Protein AF-A0A2R4XMC4-F1 (afdb_monomer)

pLDDT: mean 78.51, std 16.92, range [32.28, 98.31]

Secondary structure (DSSP, 8-state):
-EEE-----HHHHHHHHHHHHHHHSSS---HHHHHHHHHHHSSSPHHHHHHHHHHHHHHHS-TT--EEEEEE-SSS-PEEEEEE-GGGHHHHHHHHHT----S---HHHHHHHHHHH---SSS-EEEEEEESS---SS--HHHHHHHHHHH-TTEEEEEEESS-S-TTHHHHHHHT--EEEGGGHHHHHHHHHHHHHT----TT--

InterPro domains:
  IPR002035 von Willebrand factor, type A [PF13519] (42-133)
  IPR002035 von Willebrand factor, type A [SM00327] (31-196)
  IPR036465 von Willebrand factor A-like domain superfamily [G3DSA:3.40.50.410] (25-200)
  IPR036465 von Willebrand factor A-like domain superfamily [SSF53300] (45-189)

Organism: NCBI:txid2163011

Mean predicted aligned error: 10.27 Å

Nearest PDB structures (foldseek):
  4cnb-assembly1_A  TM=7.093E-01  e=1.181E-05  Mytilus galloprovincialis
  4cnb-assembly2_B  TM=7.087E-01  e=3.130E-05  Mytilus galloprovincialis
  4cn9-assembly2_B  TM=7.465E-01  e=8.822E-05  Mytilus galloprovincialis
  8ft6-assembly1_A  TM=7.242E-01  e=3.583E-04  Homo sapiens
  8tef-assembly1_B  TM=4.777E-01  e=8.342E+00  Flavobacterium johnsoniae UW101

Radius of gyration: 18.57 Å; Cα contacts (8 Å, |Δi|>4): 385; chains: 1; bounding box: 62×26×45 Å

Structure (mmCIF, N/CA/C/O backbone):
data_AF-A0A2R4XMC4-F1
#
_entry.id   AF-A0A2R4XMC4-F1
#
loop_
_atom_site.group_PDB
_atom_site.id
_atom_site.type_symbol
_atom_site.label_atom_id
_atom_site.label_alt_id
_atom_site.label_comp_id
_atom_site.label_asym_id
_atom_site.label_entity_id
_atom_site.label_seq_id
_atom_site.pdbx_PDB_ins_code
_atom_site.Cartn_x
_atom_site.Cartn_y
_atom_site.Cartn_z
_atom_site.occupancy
_atom_site.B_iso_or_equiv
_atom_site.auth_seq_id
_atom_site.auth_comp_id
_atom_site.auth_asym_id
_atom_site.auth_atom_id
_atom_site.pdbx_PDB_model_num
ATOM 1 N N . MET A 1 1 ? -1.057 -2.607 4.249 1.00 33.00 1 MET A N 1
ATOM 2 C CA . MET A 1 1 ? 0.100 -1.740 3.960 1.00 33.00 1 MET A CA 1
ATOM 3 C C . MET A 1 1 ? 0.936 -2.407 2.887 1.00 33.00 1 MET A C 1
ATOM 5 O O . MET A 1 1 ? 1.221 -3.593 3.014 1.00 33.00 1 MET A O 1
ATOM 9 N N . LYS A 1 2 ? 1.245 -1.692 1.810 1.00 32.28 2 LYS A N 1
ATOM 10 C CA . LYS A 1 2 ? 2.026 -2.188 0.681 1.00 32.28 2 LYS A CA 1
ATOM 11 C C . LYS A 1 2 ? 3.303 -1.377 0.566 1.00 32.28 2 LYS A C 1
ATOM 13 O O . LYS A 1 2 ? 3.207 -0.161 0.507 1.00 32.28 2 LYS A O 1
ATOM 18 N N . LEU A 1 3 ? 4.449 -2.048 0.509 1.00 36.00 3 LEU A N 1
ATOM 19 C CA . LEU A 1 3 ? 5.730 -1.456 0.128 1.00 36.00 3 LEU A CA 1
ATOM 20 C C . LEU A 1 3 ? 6.094 -2.009 -1.252 1.00 36.00 3 LEU A C 1
ATOM 22 O O . LEU A 1 3 ? 6.063 -3.227 -1.451 1.00 36.00 3 LEU A O 1
ATOM 26 N N . ASN A 1 4 ? 6.378 -1.125 -2.197 1.00 40.84 4 ASN A N 1
ATOM 27 C CA . ASN A 1 4 ? 6.770 -1.472 -3.548 1.00 40.84 4 ASN A CA 1
ATOM 28 C C . ASN A 1 4 ? 7.965 -0.625 -3.976 1.00 40.84 4 ASN A C 1
ATOM 30 O O . ASN A 1 4 ? 7.896 0.603 -3.912 1.00 40.84 4 ASN A O 1
ATOM 34 N N . ILE A 1 5 ? 9.016 -1.312 -4.416 1.00 43.06 5 ILE A N 1
ATOM 35 C CA . ILE A 1 5 ? 10.135 -0.731 -5.148 1.00 43.06 5 ILE A CA 1
ATOM 36 C C . ILE A 1 5 ? 10.312 -1.554 -6.387 1.00 43.06 5 ILE A C 1
ATOM 38 O O . ILE A 1 5 ? 10.751 -2.698 -6.287 1.00 43.06 5 ILE A O 1
ATOM 42 N N . GLY A 1 6 ? 9.911 -1.020 -7.525 1.00 38.84 6 GLY A N 1
ATOM 43 C CA . GLY A 1 6 ? 9.889 -1.853 -8.716 1.00 38.84 6 GLY A CA 1
ATOM 44 C C . GLY A 1 6 ? 9.654 -1.093 -10.001 1.00 38.84 6 GLY A C 1
ATOM 45 O O . GLY A 1 6 ? 8.901 -1.539 -10.868 1.00 38.84 6 GLY A O 1
ATOM 46 N N . THR A 1 7 ? 10.301 0.042 -10.161 1.00 39.78 7 THR A N 1
ATOM 47 C CA . THR A 1 7 ? 10.863 0.344 -11.470 1.00 39.78 7 THR A CA 1
ATOM 48 C C . THR A 1 7 ? 12.297 0.707 -11.202 1.00 39.78 7 THR A C 1
ATOM 50 O O . THR A 1 7 ? 12.511 1.754 -10.602 1.00 39.78 7 THR A O 1
ATOM 53 N N . LEU A 1 8 ? 13.239 -0.140 -11.638 1.00 48.56 8 LEU A N 1
ATOM 54 C CA . LEU A 1 8 ? 14.626 0.287 -11.762 1.00 48.56 8 LEU A CA 1
ATOM 55 C C . LEU A 1 8 ? 14.595 1.578 -12.575 1.00 48.56 8 LEU A C 1
ATOM 57 O O . LEU A 1 8 ? 14.271 1.552 -13.767 1.00 48.56 8 LEU A O 1
ATOM 61 N N . SER A 1 9 ? 14.853 2.710 -11.929 1.00 56.56 9 SER A N 1
ATOM 62 C CA . SER A 1 9 ? 15.061 3.956 -12.655 1.00 56.56 9 SER 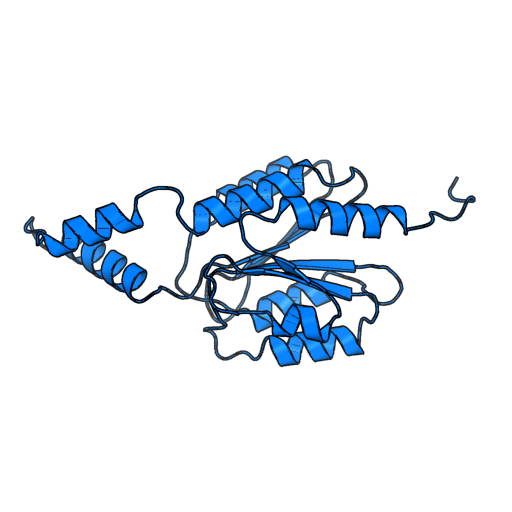A CA 1
ATOM 63 C C . SER A 1 9 ? 16.212 3.751 -13.654 1.00 56.56 9 SER A C 1
ATOM 65 O O . SER A 1 9 ? 16.986 2.793 -13.554 1.00 56.56 9 SER A O 1
ATOM 67 N N . HIS A 1 10 ? 16.359 4.638 -14.642 1.00 56.31 10 HIS A N 1
ATOM 68 C CA . HIS A 1 10 ? 17.527 4.575 -15.532 1.00 56.31 10 HIS A CA 1
ATOM 69 C C . HIS A 1 10 ? 18.844 4.530 -14.728 1.00 56.31 10 HIS A C 1
ATOM 71 O O . HIS A 1 10 ? 19.763 3.797 -15.084 1.00 56.31 10 HIS A O 1
ATOM 77 N N . GLU A 1 11 ? 18.876 5.236 -13.597 1.00 55.78 11 GLU A N 1
ATOM 78 C CA . GLU A 1 11 ? 19.998 5.285 -12.659 1.00 55.78 11 GLU A CA 1
ATOM 79 C C . GLU A 1 11 ? 20.173 3.959 -11.899 1.00 55.78 11 GLU A C 1
ATOM 81 O O . GLU A 1 11 ? 21.297 3.482 -11.751 1.00 55.78 11 GLU A O 1
ATOM 86 N N . GLU A 1 12 ? 19.085 3.297 -11.484 1.00 57.41 12 GLU A N 1
ATOM 87 C CA . GLU A 1 12 ? 19.181 1.992 -10.820 1.00 57.41 12 GLU A CA 1
ATOM 88 C C . GLU A 1 12 ? 19.615 0.883 -11.782 1.00 57.41 12 GLU A C 1
ATOM 90 O O . GLU A 1 12 ? 20.370 -0.010 -11.400 1.00 57.41 12 GLU A O 1
ATOM 95 N N . LYS A 1 13 ? 19.222 0.954 -13.058 1.00 63.91 13 LYS A N 1
ATOM 96 C CA . LYS A 1 13 ? 19.733 0.038 -14.085 1.00 63.91 13 LYS A CA 1
ATOM 97 C C . LYS A 1 13 ? 21.238 0.227 -14.301 1.00 63.91 13 LYS A C 1
ATOM 99 O O . LYS A 1 13 ? 21.977 -0.753 -14.310 1.00 63.91 13 LYS A O 1
ATOM 104 N N . GLN A 1 14 ? 21.696 1.478 -14.395 1.00 63.72 14 GLN A N 1
ATOM 105 C CA . GLN A 1 14 ? 23.123 1.806 -14.492 1.00 63.72 14 GLN A CA 1
ATOM 106 C C . GLN A 1 14 ? 23.916 1.314 -13.273 1.00 63.72 14 GLN A C 1
ATOM 108 O O . GLN A 1 14 ? 25.040 0.842 -13.433 1.00 63.72 14 GLN A O 1
ATOM 113 N N . TYR A 1 15 ? 23.324 1.362 -12.076 1.00 66.94 15 TYR A N 1
ATOM 114 C CA . TYR A 1 15 ? 23.909 0.786 -10.867 1.00 66.94 15 TYR A CA 1
ATOM 115 C C . TYR A 1 15 ? 24.092 -0.728 -10.966 1.00 66.94 15 TYR A C 1
ATOM 117 O O . TYR A 1 15 ? 25.202 -1.213 -10.763 1.00 66.94 15 TYR A O 1
ATOM 125 N N . TYR A 1 16 ? 23.043 -1.482 -11.310 1.00 65.06 16 TYR A N 1
ATOM 126 C CA . TYR A 1 16 ? 23.159 -2.939 -11.429 1.00 65.06 16 TYR A CA 1
ATOM 127 C C . TYR A 1 16 ? 24.117 -3.346 -12.554 1.00 65.06 16 TYR A C 1
ATOM 129 O O . TYR A 1 16 ? 24.908 -4.265 -12.358 1.00 65.06 16 TYR A O 1
ATOM 137 N N . ASP A 1 17 ? 24.133 -2.626 -13.678 1.00 68.81 17 ASP A N 1
ATOM 138 C CA . ASP A 1 17 ? 25.097 -2.846 -14.762 1.00 68.81 17 ASP A CA 1
ATOM 139 C C . ASP A 1 17 ? 26.542 -2.523 -14.322 1.00 68.81 17 ASP A C 1
ATOM 141 O O . ASP A 1 17 ? 27.491 -3.183 -14.752 1.00 68.81 17 ASP A O 1
ATOM 145 N N . ALA A 1 18 ? 26.742 -1.515 -13.464 1.00 67.12 18 ALA A N 1
ATOM 146 C CA . ALA A 1 18 ? 28.042 -1.185 -12.871 1.00 67.12 18 ALA A CA 1
ATOM 147 C C . ALA A 1 18 ? 28.506 -2.252 -11.862 1.00 67.12 18 ALA A C 1
ATOM 149 O O . ALA A 1 18 ? 29.630 -2.743 -11.965 1.00 67.12 18 ALA A O 1
ATOM 150 N N . VAL A 1 19 ? 27.632 -2.682 -10.945 1.00 68.38 19 VAL A N 1
ATOM 151 C CA . VAL A 1 19 ? 27.910 -3.751 -9.968 1.00 68.38 19 VAL A CA 1
ATOM 152 C C . VAL A 1 19 ? 28.163 -5.093 -10.664 1.00 68.38 19 VAL A C 1
ATOM 154 O O . VAL A 1 19 ? 29.060 -5.843 -10.281 1.00 68.38 19 VAL A O 1
ATOM 157 N N . TRP A 1 20 ? 27.418 -5.411 -11.722 1.00 64.56 20 TRP A N 1
ATOM 158 C CA . TRP A 1 20 ? 27.622 -6.646 -12.479 1.00 64.56 20 TRP A CA 1
ATOM 159 C C . TRP A 1 20 ? 28.973 -6.651 -13.205 1.00 64.56 20 TRP A C 1
ATOM 161 O O . TRP A 1 20 ? 29.676 -7.666 -13.194 1.00 64.56 20 TRP A O 1
ATOM 171 N N . ARG A 1 21 ? 29.389 -5.505 -13.767 1.00 68.12 21 ARG A N 1
ATOM 172 C CA . ARG A 1 21 ? 30.730 -5.327 -14.350 1.00 68.12 21 ARG A CA 1
ATOM 173 C C . ARG A 1 21 ? 31.846 -5.477 -13.314 1.00 68.12 21 ARG A C 1
ATOM 175 O O . ARG A 1 21 ? 32.852 -6.101 -13.640 1.00 68.12 21 ARG A O 1
ATOM 182 N N . MET A 1 22 ? 31.653 -5.004 -12.077 1.00 65.00 22 MET A N 1
ATOM 183 C CA . MET A 1 22 ? 32.609 -5.236 -10.978 1.00 65.00 22 MET A CA 1
ATOM 184 C C . MET A 1 22 ? 32.846 -6.717 -10.693 1.00 65.00 22 MET A C 1
ATOM 186 O O . MET A 1 22 ? 33.981 -7.115 -10.453 1.00 65.00 22 MET A O 1
ATOM 190 N N . ASN A 1 23 ? 31.780 -7.521 -10.691 1.00 64.12 23 ASN A N 1
ATOM 191 C CA . ASN A 1 23 ? 31.844 -8.924 -10.277 1.00 64.12 23 ASN A CA 1
ATOM 192 C C . ASN A 1 23 ? 32.238 -9.887 -11.410 1.00 64.12 23 ASN A C 1
ATOM 194 O O . ASN A 1 23 ? 32.633 -11.016 -11.129 1.00 64.12 23 ASN A O 1
ATOM 198 N N . SER A 1 24 ? 32.127 -9.463 -12.674 1.00 62.88 24 SER A N 1
ATOM 199 C CA . SER A 1 24 ? 32.289 -10.342 -13.847 1.00 62.88 24 SER A CA 1
ATOM 200 C C . SER A 1 24 ? 33.591 -10.125 -14.627 1.00 62.88 24 SER A C 1
ATOM 202 O O . SER A 1 24 ? 33.973 -10.987 -15.414 1.00 62.88 24 SER A O 1
ATOM 204 N N . PHE A 1 25 ? 34.284 -8.998 -14.426 1.00 52.41 25 PHE A N 1
ATOM 205 C CA . PHE A 1 25 ? 35.551 -8.678 -15.088 1.00 52.41 25 PHE A CA 1
ATOM 206 C C . PHE A 1 25 ? 36.583 -8.192 -14.072 1.00 52.41 25 PHE A C 1
ATOM 208 O O . PHE A 1 25 ? 36.298 -7.345 -13.231 1.00 52.41 25 PHE A O 1
ATOM 215 N N . SER A 1 26 ? 37.804 -8.710 -14.177 1.00 55.97 26 SER A N 1
ATOM 216 C CA . SER A 1 26 ? 38.953 -8.365 -13.343 1.00 55.97 26 SER A CA 1
ATOM 217 C C . SER A 1 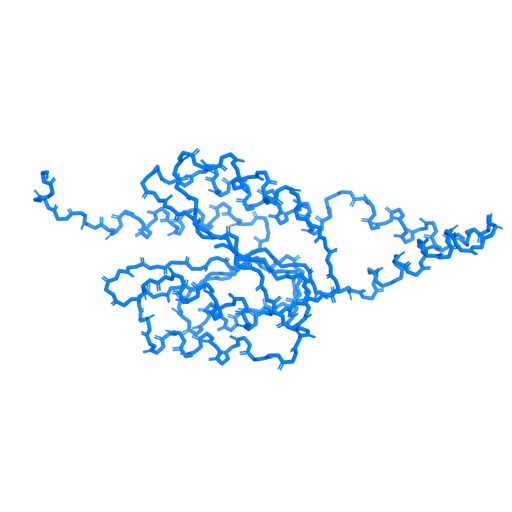26 ? 39.252 -6.853 -13.340 1.00 55.97 26 SER A C 1
ATOM 219 O O . SER A 1 26 ? 40.035 -6.360 -14.145 1.00 55.97 26 SER A O 1
ATOM 221 N N . GLY A 1 27 ? 38.651 -6.114 -12.406 1.00 53.06 27 GLY A N 1
ATOM 222 C CA . GLY A 1 27 ? 39.295 -5.004 -11.697 1.00 53.06 27 GLY A CA 1
ATOM 223 C C . GLY A 1 27 ? 39.444 -3.633 -12.370 1.00 53.06 27 GLY A C 1
ATOM 224 O O . GLY A 1 27 ? 40.211 -2.832 -11.843 1.00 53.06 27 GLY A O 1
ATOM 225 N N . LEU A 1 28 ? 38.741 -3.294 -13.455 1.00 52.91 28 LEU A N 1
ATOM 226 C CA . LEU A 1 28 ? 38.738 -1.910 -13.966 1.00 52.91 28 LEU A CA 1
ATOM 227 C C . LEU A 1 28 ? 37.331 -1.318 -13.978 1.00 52.91 28 LEU A C 1
ATOM 229 O O . LEU A 1 28 ? 36.614 -1.358 -14.974 1.00 52.91 28 LEU A O 1
ATOM 233 N N . LEU A 1 29 ? 36.960 -0.739 -12.837 1.00 58.62 29 LEU A N 1
ATOM 234 C CA . LEU A 1 29 ? 35.831 0.175 -12.748 1.00 58.62 29 LEU A CA 1
ATOM 235 C C . LEU A 1 29 ? 36.160 1.477 -13.481 1.00 58.62 29 LEU A C 1
ATOM 237 O O . LEU A 1 29 ? 37.151 2.138 -13.165 1.00 58.62 29 LEU A O 1
ATOM 241 N N . GLY A 1 30 ? 35.309 1.884 -14.423 1.00 66.19 30 GLY A N 1
ATOM 242 C CA . GLY A 1 30 ? 35.375 3.238 -14.962 1.00 66.19 30 GLY A CA 1
ATOM 243 C C . GLY A 1 30 ? 35.025 4.263 -13.875 1.00 66.19 30 GLY A C 1
ATOM 244 O O . GLY A 1 30 ? 34.194 3.998 -13.008 1.00 66.19 30 GLY A O 1
ATOM 245 N N . GLN A 1 31 ? 35.603 5.468 -13.930 1.00 68.81 31 GLN A N 1
ATOM 246 C CA . GLN A 1 31 ? 35.258 6.572 -13.010 1.00 68.81 31 GLN A CA 1
ATOM 247 C C . GLN A 1 31 ? 33.750 6.872 -12.972 1.00 68.81 31 GLN A C 1
ATOM 249 O O . GLN A 1 31 ? 33.221 7.265 -11.933 1.00 68.81 31 GLN A O 1
ATOM 254 N N . GLN A 1 32 ? 33.055 6.644 -14.089 1.00 65.00 32 GLN A N 1
ATOM 255 C CA . GLN A 1 32 ? 31.603 6.770 -14.179 1.00 65.00 32 GLN A CA 1
ATOM 256 C C . GLN A 1 32 ? 30.885 5.705 -13.335 1.00 65.00 32 GLN A C 1
ATOM 258 O O . GLN A 1 32 ? 29.992 6.050 -12.569 1.00 65.00 32 GLN A O 1
ATOM 263 N N . ASP A 1 33 ? 31.318 4.445 -13.375 1.00 62.12 33 ASP A N 1
ATOM 264 C CA . ASP A 1 33 ? 30.705 3.343 -12.618 1.00 62.12 33 ASP A CA 1
ATOM 265 C C . ASP A 1 33 ? 30.821 3.555 -11.103 1.00 62.12 33 ASP A C 1
ATOM 267 O O . ASP A 1 33 ? 29.847 3.389 -10.371 1.00 62.12 33 ASP A O 1
ATOM 271 N N . ILE A 1 34 ? 31.988 4.020 -10.640 1.00 66.81 34 ILE A N 1
ATOM 272 C CA . ILE A 1 34 ? 32.230 4.386 -9.234 1.00 66.81 34 ILE A CA 1
ATOM 273 C C . ILE A 1 34 ? 31.313 5.535 -8.805 1.00 66.81 34 ILE A C 1
ATOM 275 O O . ILE A 1 34 ? 30.794 5.533 -7.688 1.00 66.81 34 ILE A O 1
ATOM 279 N N . HIS A 1 35 ? 31.105 6.527 -9.674 1.00 68.25 35 HIS A N 1
ATOM 280 C CA . HIS A 1 35 ? 30.206 7.639 -9.387 1.00 68.25 35 HIS A CA 1
ATOM 281 C C . HIS A 1 35 ? 28.753 7.163 -9.223 1.00 68.25 35 HIS A C 1
ATOM 283 O O . HIS A 1 35 ? 28.111 7.541 -8.246 1.00 68.25 35 HIS A O 1
ATOM 289 N N . TYR A 1 36 ? 28.250 6.300 -10.114 1.00 65.00 36 TYR A N 1
ATOM 290 C CA . TYR A 1 36 ? 26.882 5.769 -10.029 1.00 65.00 36 TYR A CA 1
ATOM 291 C C . TYR A 1 36 ? 26.667 4.881 -8.800 1.00 65.00 36 TYR A C 1
ATOM 293 O O . TYR A 1 36 ? 25.666 5.043 -8.101 1.00 65.00 36 TYR A O 1
ATOM 301 N N . ILE A 1 37 ? 27.627 4.006 -8.485 1.00 65.25 37 ILE A N 1
ATOM 302 C CA . ILE A 1 37 ? 27.587 3.162 -7.282 1.00 65.25 37 ILE A CA 1
ATOM 303 C C . ILE A 1 37 ? 27.538 4.020 -6.024 1.00 65.25 37 ILE A C 1
ATOM 305 O O . ILE A 1 37 ? 26.621 3.882 -5.218 1.00 65.25 37 ILE A O 1
ATOM 309 N N . ASN A 1 38 ? 28.446 4.988 -5.900 1.00 67.56 38 ASN A N 1
ATOM 310 C CA . ASN A 1 38 ? 28.464 5.887 -4.752 1.00 67.56 38 ASN A CA 1
ATOM 311 C C . ASN A 1 38 ? 27.210 6.764 -4.661 1.00 67.56 38 ASN A C 1
ATOM 313 O O . ASN A 1 38 ? 26.783 7.097 -3.559 1.00 67.56 38 ASN A O 1
ATOM 317 N N . HIS A 1 39 ? 26.629 7.179 -5.787 1.00 66.38 39 HIS A N 1
ATOM 318 C CA . HIS A 1 39 ? 25.428 8.012 -5.787 1.00 66.38 39 HIS A CA 1
ATOM 319 C C . HIS A 1 39 ? 24.195 7.238 -5.305 1.00 66.38 39 HIS A C 1
ATOM 321 O O . HIS A 1 39 ? 23.423 7.756 -4.505 1.00 66.38 39 HIS A O 1
ATOM 327 N N . MET A 1 40 ? 24.056 5.985 -5.734 1.00 60.47 40 MET A N 1
ATOM 328 C CA . MET A 1 40 ? 22.957 5.097 -5.352 1.00 60.47 40 MET A CA 1
ATOM 329 C C . MET A 1 40 ? 23.110 4.497 -3.953 1.00 60.47 40 MET A C 1
ATOM 331 O O . MET A 1 40 ? 22.116 4.192 -3.295 1.00 60.47 40 MET A O 1
ATOM 335 N N . GLU A 1 41 ? 24.345 4.311 -3.485 1.00 64.62 41 GLU A N 1
ATOM 336 C CA . GLU A 1 41 ? 24.597 3.759 -2.157 1.00 64.62 41 GLU A CA 1
ATOM 337 C C . GLU A 1 41 ? 24.474 4.784 -1.029 1.00 64.62 41 GLU A C 1
ATOM 339 O O . GLU A 1 41 ? 24.365 4.384 0.136 1.00 64.62 41 GLU A O 1
ATOM 344 N N . ARG A 1 42 ? 24.435 6.080 -1.368 1.00 63.25 42 ARG A N 1
ATOM 345 C CA . ARG A 1 42 ? 24.216 7.174 -0.419 1.00 63.25 42 ARG A CA 1
ATOM 346 C C . ARG A 1 42 ? 22.814 7.115 0.173 1.00 63.25 42 ARG A C 1
ATOM 348 O O . ARG A 1 42 ? 21.812 7.008 -0.527 1.00 63.25 42 ARG A O 1
ATOM 355 N N . GLU A 1 43 ? 22.760 7.234 1.491 1.00 60.25 43 GLU A N 1
ATOM 356 C CA . GLU A 1 43 ? 21.508 7.390 2.218 1.00 60.25 43 GLU A CA 1
ATOM 357 C C . GLU A 1 43 ? 21.033 8.862 2.209 1.00 60.25 43 GLU A C 1
ATOM 359 O O . GLU A 1 43 ? 21.865 9.774 2.199 1.00 60.25 43 GLU A O 1
ATOM 364 N N . PRO A 1 44 ? 19.709 9.106 2.264 1.00 64.94 44 PRO A N 1
ATOM 365 C CA . PRO A 1 44 ? 18.667 8.090 2.325 1.00 64.94 44 PRO A CA 1
ATOM 366 C C . PRO A 1 44 ? 18.278 7.548 0.938 1.00 64.94 44 PRO A C 1
ATOM 368 O O . PRO A 1 44 ? 17.872 8.306 0.057 1.00 64.94 44 PRO A O 1
ATOM 371 N N . ARG A 1 45 ? 18.330 6.222 0.751 1.00 73.75 45 ARG A N 1
ATOM 372 C CA . ARG A 1 45 ? 17.810 5.569 -0.468 1.00 73.75 45 ARG A CA 1
ATOM 373 C C . ARG A 1 45 ? 16.281 5.560 -0.442 1.00 73.75 45 ARG A C 1
ATOM 375 O O . ARG A 1 45 ? 15.687 5.508 0.636 1.00 73.75 45 ARG A O 1
ATOM 382 N N . ARG A 1 46 ? 15.617 5.501 -1.605 1.00 76.62 46 ARG A N 1
ATOM 383 C CA . ARG A 1 46 ? 14.138 5.419 -1.697 1.00 76.62 46 ARG A CA 1
ATOM 384 C C . ARG A 1 46 ? 13.564 4.294 -0.825 1.00 76.62 46 ARG A C 1
ATOM 386 O O . ARG A 1 46 ? 12.607 4.512 -0.086 1.00 76.62 46 ARG A O 1
ATOM 393 N N . ILE A 1 47 ? 14.220 3.131 -0.820 1.00 78.12 47 ILE A N 1
ATOM 394 C CA . ILE A 1 47 ? 13.868 1.979 0.027 1.00 78.12 47 ILE A CA 1
ATOM 395 C C . ILE A 1 47 ? 14.007 2.239 1.516 1.00 78.12 47 ILE A C 1
ATOM 397 O O . ILE A 1 47 ? 13.142 1.844 2.298 1.00 78.12 47 ILE A O 1
ATOM 401 N N . SER A 1 48 ? 15.063 2.934 1.910 1.00 81.38 48 SER A N 1
ATOM 402 C CA . SER A 1 48 ? 15.312 3.282 3.300 1.00 81.38 48 SER A CA 1
ATOM 403 C C . SER A 1 48 ? 14.258 4.271 3.791 1.00 81.38 48 SER A C 1
ATOM 405 O O . SER A 1 48 ? 13.687 4.074 4.862 1.00 81.38 48 SER A O 1
ATOM 407 N N . VAL A 1 49 ? 13.902 5.268 2.971 1.00 81.19 49 VAL A N 1
ATOM 408 C CA . VAL A 1 49 ? 12.803 6.197 3.277 1.00 81.19 49 VAL A CA 1
ATOM 409 C C . VAL A 1 49 ? 11.472 5.451 3.394 1.00 81.19 49 VAL A C 1
ATOM 411 O O . VAL A 1 49 ? 10.740 5.658 4.361 1.00 81.19 49 VAL A O 1
ATOM 414 N N . ALA A 1 50 ? 11.179 4.540 2.460 1.00 81.25 50 ALA A N 1
ATOM 415 C CA . ALA A 1 50 ? 9.967 3.728 2.480 1.00 81.25 50 ALA A CA 1
ATOM 416 C C . ALA A 1 50 ? 9.863 2.916 3.776 1.00 81.25 50 ALA A C 1
ATOM 418 O O . ALA A 1 50 ? 8.869 3.002 4.493 1.00 81.25 50 ALA A O 1
ATOM 419 N N . LYS A 1 51 ? 10.912 2.158 4.109 1.00 86.50 51 LYS A N 1
ATOM 420 C CA . LYS A 1 51 ? 10.976 1.337 5.324 1.00 86.50 51 LYS A CA 1
ATOM 421 C C . LYS A 1 51 ? 10.773 2.154 6.583 1.00 86.50 51 LYS A C 1
ATOM 423 O O . LYS A 1 51 ? 10.015 1.718 7.446 1.00 86.50 51 LYS A O 1
ATOM 428 N N . THR A 1 52 ? 11.433 3.303 6.690 1.00 84.62 52 THR A N 1
ATOM 429 C CA . THR A 1 52 ? 11.322 4.184 7.855 1.00 84.62 52 THR A CA 1
ATOM 430 C C . THR A 1 52 ? 9.900 4.703 7.995 1.00 84.62 52 THR A C 1
ATOM 432 O O . THR A 1 52 ? 9.258 4.432 9.005 1.00 84.62 52 THR A O 1
ATOM 435 N N . ALA A 1 53 ? 9.356 5.309 6.938 1.00 81.25 53 ALA A N 1
ATOM 436 C CA . ALA A 1 53 ? 7.995 5.831 6.930 1.00 81.25 53 ALA A CA 1
ATOM 437 C C . ALA A 1 53 ? 6.953 4.763 7.309 1.00 81.25 53 ALA A C 1
ATOM 439 O O . ALA A 1 53 ? 6.032 5.010 8.088 1.00 81.25 53 ALA A O 1
ATOM 440 N N . VAL A 1 54 ? 7.118 3.547 6.783 1.00 86.06 54 VAL A N 1
ATOM 441 C CA . VAL A 1 54 ? 6.220 2.432 7.080 1.00 86.06 54 VAL A CA 1
ATOM 442 C C . VAL A 1 54 ? 6.399 1.915 8.509 1.00 86.06 54 VAL A C 1
ATOM 444 O O . VAL A 1 54 ? 5.414 1.652 9.199 1.00 86.06 54 VAL A O 1
ATOM 447 N N . SER A 1 55 ? 7.640 1.793 8.976 1.00 89.69 55 SER A N 1
ATOM 448 C CA . SER A 1 55 ? 7.946 1.328 10.332 1.00 89.69 55 SER A CA 1
ATOM 449 C C . SER A 1 55 ? 7.421 2.287 11.395 1.00 89.69 55 SER A C 1
ATOM 451 O O . SER A 1 55 ? 6.857 1.836 12.391 1.00 89.69 55 SER A O 1
ATOM 453 N N . ASP A 1 56 ? 7.579 3.590 11.178 1.00 85.50 56 ASP A N 1
ATOM 454 C CA . ASP A 1 56 ? 7.113 4.618 12.106 1.00 85.50 56 ASP A CA 1
ATOM 455 C C . ASP A 1 56 ? 5.592 4.599 12.209 1.00 85.50 56 ASP A C 1
ATOM 457 O O . ASP A 1 56 ? 5.058 4.534 13.316 1.00 85.50 56 ASP A O 1
ATOM 461 N N . LEU A 1 57 ? 4.889 4.475 11.076 1.00 84.75 57 LEU A N 1
ATOM 462 C CA . LEU A 1 57 ? 3.439 4.314 11.104 1.00 84.75 57 LEU A CA 1
ATOM 463 C C . LEU A 1 57 ? 3.019 3.083 11.916 1.00 84.75 57 LEU A C 1
ATOM 465 O O . LEU A 1 57 ? 2.168 3.192 12.790 1.00 84.75 57 LEU A O 1
ATOM 469 N N . VAL A 1 58 ? 3.620 1.915 11.658 1.00 88.31 58 VAL A N 1
ATOM 470 C CA . VAL A 1 58 ? 3.274 0.658 12.351 1.00 88.31 58 VAL A CA 1
ATOM 471 C C . VAL A 1 58 ? 3.480 0.756 13.865 1.00 88.31 58 VAL A C 1
ATOM 473 O O . VAL A 1 58 ? 2.685 0.197 14.625 1.00 88.31 58 VAL A O 1
ATOM 476 N N . ARG A 1 59 ? 4.524 1.462 14.317 1.00 87.88 59 ARG A N 1
ATOM 477 C CA . ARG A 1 59 ? 4.785 1.688 15.749 1.00 87.88 59 ARG A CA 1
ATOM 478 C C . ARG A 1 59 ? 3.699 2.530 16.409 1.00 87.88 59 ARG A C 1
ATOM 480 O O . ARG A 1 59 ? 3.383 2.298 17.573 1.00 87.88 59 ARG A O 1
ATOM 487 N N . GLU A 1 60 ? 3.123 3.465 15.666 1.00 83.69 60 GLU A N 1
ATOM 488 C CA . GLU A 1 60 ? 2.154 4.435 16.173 1.00 83.69 60 GLU A CA 1
ATOM 489 C C . GLU A 1 60 ? 0.695 3.972 16.083 1.00 83.69 60 GLU A C 1
ATOM 491 O O . GLU A 1 60 ? -0.177 4.599 16.682 1.00 83.69 60 GLU A O 1
ATOM 496 N N . LEU A 1 61 ? 0.404 2.874 15.377 1.00 84.75 61 LEU A N 1
ATOM 497 C CA . LEU A 1 61 ? -0.972 2.394 15.225 1.00 84.75 61 LEU A CA 1
ATOM 498 C C . LEU A 1 61 ? -1.631 2.031 16.575 1.00 84.75 61 LEU A C 1
ATOM 500 O O . LEU A 1 61 ? -0.982 1.424 17.437 1.00 84.75 61 LEU A O 1
ATOM 504 N N . PRO A 1 62 ? -2.944 2.280 16.749 1.00 83.25 62 PRO A N 1
ATOM 505 C CA . PRO A 1 62 ? -3.710 1.848 17.923 1.00 83.25 62 PRO A CA 1
ATOM 506 C C . PRO A 1 62 ? -3.611 0.343 18.175 1.00 83.25 62 PRO A C 1
ATOM 508 O O . PRO A 1 62 ? -3.549 -0.439 17.230 1.00 83.25 62 PRO A O 1
ATOM 511 N N . ARG A 1 63 ? -3.565 -0.081 19.443 1.00 82.44 63 ARG A N 1
ATOM 512 C CA . ARG A 1 63 ? -3.290 -1.479 19.846 1.00 82.44 63 ARG A CA 1
ATOM 513 C C . ARG A 1 63 ? -4.293 -2.499 19.296 1.00 82.44 63 ARG A C 1
ATOM 515 O O . ARG A 1 63 ? -3.930 -3.642 19.064 1.00 82.44 63 ARG A O 1
ATOM 522 N N . ASP A 1 64 ? -5.527 -2.087 19.081 1.00 81.31 64 ASP A N 1
ATOM 523 C CA . ASP A 1 64 ? -6.641 -2.884 18.568 1.00 81.31 64 ASP A CA 1
ATOM 524 C C . ASP A 1 64 ? -6.637 -3.041 17.035 1.00 81.31 64 ASP A C 1
ATOM 526 O O . ASP A 1 64 ? -7.455 -3.775 16.481 1.00 81.31 64 ASP A O 1
ATOM 530 N N . MET A 1 65 ? -5.697 -2.399 16.334 1.00 83.81 65 MET A N 1
ATOM 531 C CA . MET A 1 65 ? -5.591 -2.475 14.880 1.00 83.81 65 MET A CA 1
ATOM 532 C C . MET A 1 65 ? -4.618 -3.571 14.426 1.00 83.81 65 MET A C 1
ATOM 534 O O . MET A 1 65 ? -3.407 -3.498 14.669 1.00 83.81 65 MET A O 1
ATOM 538 N N . SER A 1 66 ? -5.145 -4.556 13.692 1.00 88.56 66 SER A N 1
ATOM 539 C CA . SER A 1 66 ? -4.352 -5.525 12.926 1.00 88.56 66 SER A CA 1
ATOM 540 C C . SER A 1 66 ? -3.910 -4.943 11.582 1.00 88.56 66 SER A C 1
ATOM 542 O O . SER A 1 66 ? -4.657 -4.221 10.920 1.00 88.56 66 SER A O 1
ATOM 544 N N . VAL A 1 67 ? -2.708 -5.302 11.134 1.00 91.81 67 VAL A N 1
ATOM 545 C CA . VAL A 1 67 ? -2.112 -4.803 9.889 1.00 91.81 67 VAL A CA 1
ATOM 546 C C . VAL A 1 67 ? -1.860 -5.951 8.927 1.00 91.81 67 VAL A C 1
ATOM 548 O O . VAL A 1 67 ? -1.132 -6.884 9.244 1.00 91.81 67 VAL A O 1
ATOM 551 N N . GLY A 1 68 ? -2.423 -5.863 7.724 1.00 93.88 68 GLY A N 1
ATOM 552 C CA . GLY A 1 68 ? -2.069 -6.744 6.613 1.00 93.88 68 GLY A CA 1
ATOM 553 C C . GLY A 1 68 ? -0.850 -6.224 5.850 1.00 93.88 68 GLY A C 1
ATOM 554 O O . GLY A 1 68 ? -0.794 -5.027 5.540 1.00 93.88 68 GLY A O 1
ATOM 555 N N . LEU A 1 69 ? 0.091 -7.102 5.498 1.00 95.06 69 LEU A N 1
ATOM 556 C CA . LEU A 1 69 ? 1.238 -6.768 4.645 1.00 95.06 69 LEU A CA 1
ATOM 557 C C . LEU A 1 69 ? 1.145 -7.493 3.295 1.00 95.06 69 LEU A C 1
ATOM 559 O O . LEU A 1 69 ? 1.017 -8.716 3.235 1.00 95.06 69 LEU A O 1
ATOM 563 N N . VAL A 1 70 ? 1.250 -6.719 2.214 1.00 95.06 70 VAL A N 1
ATOM 564 C CA . VAL A 1 70 ? 1.382 -7.225 0.842 1.00 95.06 70 VAL A CA 1
ATOM 565 C C . VAL A 1 70 ? 2.615 -6.587 0.215 1.00 95.06 70 VAL A C 1
ATOM 567 O O . VAL A 1 70 ? 2.761 -5.367 0.257 1.00 95.06 70 VAL A O 1
ATOM 570 N N . THR A 1 71 ? 3.502 -7.382 -0.372 1.00 92.44 71 THR A N 1
ATOM 571 C CA . THR A 1 71 ? 4.747 -6.890 -0.978 1.00 92.44 71 THR A CA 1
ATOM 572 C C . THR A 1 71 ? 4.708 -7.085 -2.483 1.00 92.44 71 THR A C 1
ATOM 574 O O . THR A 1 71 ? 4.456 -8.192 -2.956 1.00 92.44 71 THR A O 1
ATOM 577 N N . ALA A 1 72 ? 4.969 -6.020 -3.235 1.00 89.06 72 ALA A N 1
ATOM 578 C CA . ALA A 1 72 ? 5.139 -6.078 -4.682 1.00 89.06 72 ALA A CA 1
ATOM 579 C C . ALA A 1 72 ? 6.637 -5.939 -4.974 1.00 89.06 72 ALA A C 1
ATOM 581 O O . ALA A 1 72 ? 7.236 -4.934 -4.608 1.00 89.06 72 ALA A O 1
ATOM 582 N N . ARG A 1 73 ? 7.235 -7.010 -5.500 1.00 84.06 73 ARG A N 1
ATOM 583 C CA . ARG A 1 73 ? 8.688 -7.139 -5.708 1.00 84.06 73 ARG A CA 1
ATOM 584 C C . ARG A 1 73 ? 9.017 -7.802 -7.044 1.00 84.06 73 ARG A C 1
ATOM 586 O O . ARG A 1 73 ? 9.914 -7.372 -7.760 1.00 84.06 73 ARG A O 1
ATOM 593 N N . THR A 1 74 ? 8.267 -8.848 -7.391 1.00 85.19 74 THR A N 1
ATOM 594 C CA . THR A 1 74 ? 8.530 -9.663 -8.579 1.00 85.19 74 THR A CA 1
ATOM 595 C C . THR A 1 74 ? 7.263 -9.797 -9.417 1.00 85.19 74 THR A C 1
ATOM 597 O O . THR A 1 74 ? 6.193 -10.121 -8.904 1.00 85.19 74 THR A O 1
ATOM 600 N N . CYS A 1 75 ? 7.360 -9.565 -10.726 1.00 86.00 75 CYS A N 1
ATOM 601 C CA . CYS A 1 75 ? 6.259 -9.889 -11.631 1.00 86.00 75 CYS A CA 1
ATOM 602 C C . CYS A 1 75 ? 6.043 -11.414 -11.717 1.00 86.00 75 CYS A C 1
ATOM 604 O O . CYS A 1 75 ? 7.004 -12.174 -11.600 1.00 86.00 75 CYS A O 1
ATOM 606 N N . PRO A 1 76 ? 4.812 -11.884 -11.994 1.00 89.19 76 PRO A N 1
ATOM 607 C CA . PRO A 1 76 ? 3.588 -11.099 -12.184 1.00 89.19 76 PRO A CA 1
ATOM 608 C C 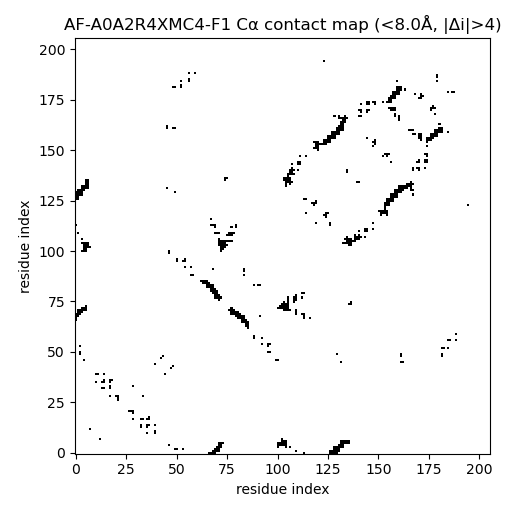. PRO A 1 76 ? 2.752 -10.924 -10.903 1.00 89.19 76 PRO A C 1
ATOM 610 O O . PRO A 1 76 ? 1.696 -10.300 -10.957 1.00 89.19 76 PRO A O 1
ATOM 613 N N . ARG A 1 77 ? 3.161 -11.510 -9.771 1.00 90.06 77 ARG A N 1
ATOM 614 C CA . ARG A 1 77 ? 2.330 -11.615 -8.562 1.00 90.06 77 ARG A CA 1
ATOM 615 C C . ARG A 1 77 ? 3.001 -10.999 -7.348 1.00 90.06 77 ARG A C 1
ATOM 617 O O . ARG A 1 77 ? 4.170 -11.233 -7.084 1.00 90.06 77 ARG A O 1
ATOM 624 N N . ALA A 1 78 ? 2.211 -10.279 -6.568 1.00 92.88 78 ALA A N 1
ATOM 625 C CA . ALA A 1 78 ? 2.591 -9.812 -5.254 1.00 92.88 78 ALA A CA 1
ATOM 626 C C . ALA A 1 78 ? 2.411 -10.898 -4.183 1.00 92.88 78 ALA A C 1
ATOM 628 O O . ALA A 1 78 ? 1.502 -11.732 -4.252 1.00 92.88 78 ALA A O 1
ATOM 629 N N . ASP A 1 79 ? 3.235 -10.823 -3.141 1.00 92.81 79 ASP A N 1
ATOM 630 C CA . ASP A 1 79 ? 3.188 -11.747 -2.013 1.00 92.81 79 ASP A CA 1
ATOM 631 C C . ASP A 1 79 ? 2.290 -11.200 -0.904 1.00 92.81 79 ASP A C 1
ATOM 633 O O . ASP A 1 79 ? 2.478 -10.080 -0.420 1.00 92.81 79 ASP A O 1
ATOM 637 N N . VAL A 1 80 ? 1.346 -12.017 -0.442 1.00 93.88 80 VAL A N 1
ATOM 638 C CA . VAL A 1 80 ? 0.591 -11.745 0.786 1.00 93.88 80 VAL A CA 1
ATOM 639 C C . VAL A 1 80 ? 1.375 -12.319 1.956 1.00 93.88 80 VAL A C 1
ATOM 641 O O . VAL A 1 80 ? 1.618 -13.521 2.016 1.00 93.88 80 VAL A O 1
ATOM 644 N N . ARG A 1 81 ? 1.771 -11.462 2.894 1.00 93.19 81 ARG A N 1
ATOM 645 C CA . ARG A 1 81 ? 2.560 -11.854 4.070 1.00 93.19 81 ARG A CA 1
ATOM 646 C C . ARG A 1 81 ? 1.702 -12.176 5.296 1.00 93.19 81 ARG A C 1
ATOM 648 O O . ARG A 1 81 ? 2.226 -12.681 6.282 1.00 93.19 81 ARG A O 1
ATOM 655 N N . GLY A 1 82 ? 0.399 -11.904 5.213 1.00 91.19 82 GLY A N 1
ATOM 656 C CA . GLY A 1 82 ? -0.584 -12.164 6.264 1.00 91.19 82 GLY A CA 1
ATOM 657 C C . GLY A 1 82 ? -0.984 -10.916 7.051 1.00 91.19 82 GLY A C 1
ATOM 658 O O . GLY A 1 82 ? -0.617 -9.791 6.695 1.00 91.19 82 GLY A O 1
ATOM 659 N N . PHE A 1 83 ? -1.775 -11.140 8.102 1.00 92.50 83 PHE A N 1
ATOM 660 C CA . PHE A 1 83 ? -2.159 -10.135 9.091 1.00 92.50 83 PHE A CA 1
ATOM 661 C C . PHE A 1 83 ? -1.319 -10.274 10.355 1.00 92.50 83 PHE A C 1
ATOM 663 O O . PHE A 1 83 ? -1.035 -11.378 10.811 1.00 92.50 83 PHE A O 1
ATOM 670 N N . PHE A 1 84 ? -0.973 -9.132 10.929 1.00 92.94 84 PHE A N 1
ATOM 671 C CA . PHE A 1 84 ? -0.200 -9.012 12.150 1.00 92.94 84 PHE A CA 1
ATOM 672 C C . PHE A 1 84 ? -1.032 -8.204 13.138 1.00 92.94 84 PHE A C 1
ATOM 674 O O . PHE A 1 84 ? -1.331 -7.032 12.895 1.00 92.94 84 PHE A O 1
ATOM 681 N N . ASP A 1 85 ? -1.456 -8.837 14.224 1.00 92.38 85 ASP A N 1
ATOM 682 C CA . ASP A 1 85 ? -2.066 -8.133 15.347 1.00 92.38 85 ASP A CA 1
ATOM 683 C C . ASP A 1 85 ? -0.996 -7.427 16.199 1.00 92.38 85 ASP A C 1
ATOM 685 O O . ASP A 1 85 ? 0.186 -7.355 15.843 1.00 92.38 85 ASP A O 1
ATOM 689 N N . MET A 1 86 ? -1.416 -6.890 17.344 1.00 89.00 86 MET A N 1
ATOM 690 C CA . MET A 1 86 ? -0.511 -6.228 18.271 1.00 89.00 86 MET A CA 1
ATOM 691 C C . MET A 1 86 ? 0.670 -7.108 18.710 1.00 89.00 86 MET A C 1
ATOM 693 O O . MET A 1 86 ? 1.802 -6.619 18.764 1.00 89.00 86 MET A O 1
ATOM 697 N N . GLY A 1 87 ? 0.420 -8.381 19.025 1.00 92.62 87 GLY A N 1
ATOM 698 C CA . GLY A 1 87 ? 1.432 -9.315 19.516 1.00 92.62 87 GLY A CA 1
ATOM 699 C C . GLY A 1 87 ? 2.515 -9.603 18.479 1.00 92.62 87 GLY A C 1
ATOM 700 O O . GLY A 1 87 ? 3.664 -9.855 18.837 1.00 92.62 87 GLY A O 1
ATOM 701 N N . PHE A 1 88 ? 2.184 -9.467 17.193 1.00 94.12 88 PHE A N 1
ATOM 702 C CA . PHE A 1 88 ? 3.099 -9.725 16.081 1.00 94.12 88 PHE A CA 1
ATOM 703 C C . PHE A 1 88 ? 3.665 -8.462 15.412 1.00 94.12 88 PHE A C 1
ATOM 705 O O . PHE A 1 88 ? 4.300 -8.559 14.358 1.00 94.12 88 PHE A O 1
ATOM 712 N N . ARG A 1 89 ? 3.530 -7.272 16.018 1.00 91.12 89 ARG A N 1
ATOM 713 C CA . ARG A 1 89 ? 4.086 -6.027 15.444 1.00 91.12 89 ARG A CA 1
ATOM 714 C C . ARG A 1 89 ? 5.593 -6.055 15.234 1.00 91.12 89 ARG A C 1
ATOM 716 O O . ARG A 1 89 ? 6.066 -5.575 14.210 1.00 91.12 89 ARG A O 1
ATOM 723 N N . ASN A 1 90 ? 6.350 -6.644 16.156 1.00 93.94 90 ASN A N 1
ATOM 724 C CA . ASN A 1 90 ? 7.801 -6.763 15.991 1.00 93.94 90 ASN A CA 1
ATOM 725 C C . ASN A 1 90 ? 8.163 -7.675 14.810 1.00 93.94 90 ASN A C 1
ATOM 727 O O . ASN A 1 90 ? 9.099 -7.375 14.072 1.00 93.94 90 ASN A O 1
ATOM 731 N N . ALA A 1 91 ? 7.388 -8.740 14.579 1.00 95.06 91 ALA A N 1
ATOM 732 C CA . ALA A 1 91 ? 7.565 -9.598 13.411 1.00 95.06 91 ALA A CA 1
ATOM 733 C C . ALA A 1 91 ? 7.244 -8.842 12.111 1.00 95.06 91 ALA A C 1
ATOM 735 O O . ALA A 1 91 ? 8.007 -8.933 11.151 1.00 95.06 91 ALA A O 1
ATOM 736 N N . LEU A 1 92 ? 6.172 -8.041 12.096 1.00 94.44 92 LEU A N 1
ATOM 737 C CA . LEU A 1 92 ? 5.842 -7.161 10.972 1.00 94.44 92 LEU A CA 1
ATOM 738 C C . LEU A 1 92 ? 6.974 -6.166 10.675 1.00 94.44 92 LEU A C 1
ATOM 740 O O . LEU A 1 92 ? 7.392 -6.042 9.525 1.00 94.44 92 LEU A O 1
ATOM 744 N N . LEU A 1 93 ? 7.497 -5.487 11.700 1.00 94.06 93 LEU A N 1
ATOM 745 C CA . LEU A 1 93 ? 8.621 -4.557 11.560 1.00 94.06 93 LEU A CA 1
ATOM 746 C C . LEU A 1 93 ? 9.868 -5.260 11.009 1.00 94.06 93 LEU A C 1
ATOM 748 O O . LEU A 1 93 ? 10.506 -4.732 10.101 1.00 94.06 93 LEU A O 1
ATOM 752 N N . GLY A 1 94 ? 10.172 -6.469 11.488 1.00 95.06 94 GLY A N 1
ATOM 753 C CA . GLY A 1 94 ? 11.254 -7.289 10.945 1.00 95.06 94 GLY A CA 1
ATOM 754 C C . GLY A 1 94 ? 11.053 -7.623 9.464 1.00 95.06 94 GLY A C 1
ATOM 755 O O . GLY A 1 94 ? 11.989 -7.501 8.674 1.00 95.06 94 GLY A O 1
ATOM 756 N N . GLN A 1 95 ? 9.824 -7.962 9.053 1.00 93.81 95 GLN A N 1
ATOM 757 C CA . GLN A 1 95 ? 9.520 -8.192 7.638 1.00 93.81 95 GLN A CA 1
ATOM 758 C C . GLN A 1 95 ? 9.706 -6.931 6.795 1.00 93.81 95 GLN A C 1
ATOM 760 O O . GLN A 1 95 ? 10.320 -7.021 5.739 1.00 93.81 95 GLN A O 1
ATOM 765 N N . ILE A 1 96 ? 9.235 -5.770 7.264 1.00 91.00 96 ILE A N 1
ATOM 766 C CA . ILE A 1 96 ? 9.407 -4.480 6.57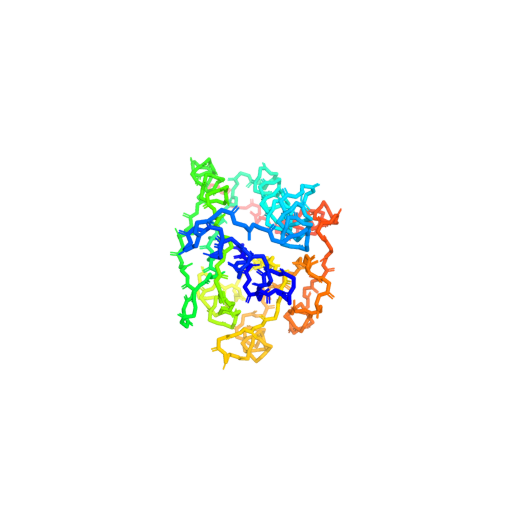5 1.00 91.00 96 ILE A CA 1
ATOM 767 C C . ILE A 1 96 ? 10.896 -4.158 6.405 1.00 91.00 96 ILE A C 1
ATOM 769 O O . ILE A 1 96 ? 11.339 -3.835 5.303 1.00 91.00 96 ILE A O 1
ATOM 773 N N . GLN A 1 97 ? 11.685 -4.285 7.473 1.00 91.12 97 GLN A N 1
ATOM 774 C CA . GLN A 1 97 ? 13.122 -4.004 7.449 1.00 91.12 97 GLN A CA 1
ATOM 775 C C . GLN A 1 97 ? 13.896 -4.951 6.524 1.00 91.12 97 GLN A C 1
ATOM 777 O O . GLN A 1 97 ? 14.864 -4.523 5.893 1.00 91.12 97 GLN A O 1
ATOM 782 N N . GLY A 1 98 ? 13.445 -6.200 6.389 1.00 89.00 98 GLY A N 1
ATOM 783 C CA . GLY A 1 98 ? 14.043 -7.203 5.509 1.00 89.00 98 GLY A CA 1
ATOM 784 C C . GLY A 1 98 ? 13.736 -7.036 4.017 1.00 89.00 98 GLY A C 1
ATOM 785 O O . GLY A 1 98 ? 14.352 -7.724 3.207 1.00 89.00 98 GLY A O 1
ATOM 786 N N . LEU A 1 99 ? 12.816 -6.144 3.626 1.00 85.69 99 LEU A N 1
ATOM 787 C CA . LEU A 1 99 ? 12.447 -5.967 2.216 1.00 85.69 99 LEU A CA 1
ATOM 788 C C . LEU A 1 99 ? 13.625 -5.465 1.383 1.00 85.69 99 LEU A C 1
ATOM 790 O O . LEU A 1 99 ? 14.323 -4.539 1.783 1.00 85.69 99 LEU A O 1
ATOM 794 N N . GLN A 1 100 ? 13.828 -6.045 0.208 1.00 80.88 100 GLN A N 1
ATOM 795 C CA . GLN A 1 100 ? 14.854 -5.607 -0.733 1.00 80.88 100 GLN A CA 1
ATOM 796 C C . GLN A 1 100 ? 14.190 -5.096 -2.016 1.00 80.88 100 GLN A C 1
ATOM 798 O O . GLN A 1 100 ? 13.121 -5.603 -2.376 1.00 80.88 100 GLN A O 1
ATOM 803 N N . PRO A 1 101 ? 14.772 -4.071 -2.666 1.00 73.50 101 PRO A N 1
ATOM 804 C CA . PRO A 1 101 ? 14.317 -3.627 -3.975 1.00 73.50 101 PRO A CA 1
ATOM 805 C C . PRO A 1 101 ? 14.509 -4.759 -4.985 1.00 73.50 101 PRO A C 1
ATOM 807 O O . PRO A 1 101 ? 15.566 -5.388 -5.026 1.00 73.50 101 PRO A O 1
ATOM 810 N N . GLU A 1 102 ? 13.489 -5.017 -5.795 1.00 77.69 102 GLU A N 1
ATOM 811 C CA . GLU A 1 102 ? 13.506 -6.066 -6.814 1.00 77.69 102 GLU A CA 1
ATOM 812 C C . GLU A 1 102 ? 12.915 -5.544 -8.127 1.00 77.69 102 GLU A C 1
ATOM 814 O O . GLU A 1 102 ? 12.311 -4.478 -8.189 1.00 77.69 102 GLU A O 1
ATOM 819 N N . GLY A 1 103 ? 13.141 -6.272 -9.219 1.00 70.94 103 GLY A N 1
ATOM 820 C CA . GLY A 1 103 ? 12.964 -5.746 -10.573 1.00 70.94 103 GLY A CA 1
ATOM 821 C C . GLY A 1 103 ? 11.526 -5.508 -11.056 1.00 70.94 103 GLY A C 1
ATOM 822 O O . GLY A 1 103 ? 11.375 -5.153 -12.223 1.00 70.94 103 GLY A O 1
ATOM 823 N N . GLY A 1 104 ? 10.475 -5.712 -10.248 1.00 82.81 104 GLY A N 1
ATOM 824 C CA . GLY A 1 104 ? 9.085 -5.619 -10.718 1.00 82.81 104 GLY A CA 1
ATOM 825 C C . GLY A 1 104 ? 8.094 -4.975 -9.744 1.00 82.81 104 GLY A C 1
ATOM 826 O O . GLY A 1 104 ? 8.153 -5.168 -8.535 1.00 82.81 104 GLY A O 1
ATOM 827 N N . THR A 1 105 ? 7.106 -4.275 -10.303 1.00 85.88 105 THR A N 1
ATOM 828 C CA . THR A 1 105 ? 5.978 -3.652 -9.596 1.00 85.88 105 THR A CA 1
ATOM 829 C C . THR A 1 105 ? 4.664 -4.250 -10.085 1.00 85.88 105 THR A C 1
ATOM 831 O O . THR A 1 105 ? 4.034 -3.676 -10.975 1.00 85.88 105 THR A O 1
ATOM 834 N N . PRO A 1 106 ? 4.195 -5.373 -9.511 1.00 92.44 106 PRO A N 1
ATOM 835 C CA . PRO A 1 106 ? 2.828 -5.847 -9.729 1.00 92.44 106 PRO A CA 1
ATOM 836 C C . PRO A 1 106 ? 1.855 -4.972 -8.920 1.00 92.44 106 PRO A C 1
ATOM 838 O O . PRO A 1 106 ? 1.348 -5.370 -7.862 1.00 92.44 106 PRO A O 1
ATOM 84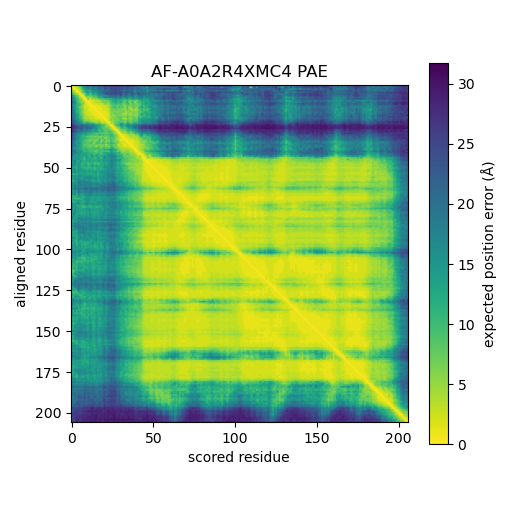1 N N . LEU A 1 107 ? 1.645 -3.716 -9.339 1.00 91.69 107 LEU A N 1
ATOM 842 C CA . LEU A 1 107 ? 0.865 -2.735 -8.579 1.00 91.69 107 LEU A CA 1
ATOM 843 C C . LEU A 1 107 ? -0.593 -3.186 -8.432 1.00 91.69 107 LEU A C 1
ATOM 845 O O . LEU A 1 107 ? -1.097 -3.280 -7.308 1.00 91.69 107 LEU A O 1
ATOM 849 N N . ALA A 1 108 ? -1.207 -3.521 -9.561 1.00 95.00 108 ALA A N 1
ATOM 850 C CA . ALA A 1 108 ? -2.581 -3.949 -9.735 1.00 95.00 108 ALA A CA 1
ATOM 851 C C . ALA A 1 108 ? -2.883 -5.233 -8.956 1.00 95.00 108 ALA A C 1
ATOM 853 O O . ALA A 1 108 ? -3.833 -5.261 -8.174 1.00 95.00 108 ALA A O 1
ATOM 854 N N . ASP A 1 109 ? -2.046 -6.267 -9.101 1.00 96.25 109 ASP A N 1
ATOM 855 C CA . ASP A 1 109 ? -2.233 -7.546 -8.403 1.00 96.25 109 ASP A CA 1
ATOM 856 C C . ASP A 1 109 ? -2.129 -7.370 -6.880 1.00 96.25 109 ASP A C 1
ATOM 858 O O . ASP A 1 109 ? -3.004 -7.832 -6.148 1.00 96.25 109 ASP A O 1
ATOM 862 N N . ALA A 1 110 ? -1.151 -6.608 -6.375 1.00 95.31 110 ALA A N 1
ATOM 863 C CA . ALA A 1 110 ? -1.064 -6.396 -4.930 1.00 95.31 110 ALA A CA 1
ATOM 864 C C . ALA A 1 110 ? -2.225 -5.569 -4.361 1.00 95.31 110 ALA A C 1
ATOM 866 O O . ALA A 1 110 ? -2.628 -5.803 -3.224 1.00 95.31 110 ALA A O 1
ATOM 867 N N . ILE A 1 111 ? -2.752 -4.596 -5.113 1.00 95.94 111 ILE A N 1
ATOM 868 C CA . ILE A 1 111 ? -3.924 -3.824 -4.671 1.00 95.94 111 ILE A CA 1
ATOM 869 C C . ILE A 1 111 ? -5.158 -4.723 -4.646 1.00 95.94 111 ILE A C 1
ATOM 871 O O . ILE A 1 111 ? -5.917 -4.663 -3.682 1.00 95.94 111 ILE A O 1
ATOM 875 N N . SER A 1 112 ? -5.323 -5.593 -5.646 1.00 97.19 112 SER A N 1
ATOM 876 C CA . SER A 1 112 ? -6.395 -6.591 -5.648 1.00 97.19 112 SER A CA 1
ATOM 877 C C . SER A 1 112 ? -6.304 -7.486 -4.412 1.00 97.19 112 SER A C 1
ATOM 879 O O . SER A 1 112 ? -7.256 -7.554 -3.643 1.00 97.19 112 SER A O 1
ATOM 881 N N . ARG A 1 113 ? -5.129 -8.079 -4.155 1.00 97.06 113 ARG A N 1
ATOM 882 C CA . ARG A 1 113 ? -4.893 -8.948 -2.989 1.00 97.06 113 ARG A CA 1
ATOM 883 C C . ARG A 1 113 ? -5.131 -8.234 -1.664 1.00 97.06 113 ARG A C 1
ATOM 885 O O . ARG A 1 113 ? -5.742 -8.797 -0.765 1.00 97.06 113 ARG A O 1
ATOM 892 N N . ALA A 1 114 ? -4.675 -6.988 -1.536 1.00 96.44 114 ALA A N 1
ATOM 893 C CA . ALA A 1 114 ? -4.933 -6.186 -0.343 1.00 96.44 114 ALA A CA 1
ATOM 894 C C . ALA A 1 114 ? -6.432 -5.885 -0.168 1.00 96.44 114 ALA A C 1
ATOM 896 O O . ALA A 1 114 ? -6.927 -5.887 0.956 1.00 96.44 114 ALA A O 1
ATOM 897 N N . GLY A 1 115 ? -7.161 -5.659 -1.263 1.00 96.12 115 GLY A N 1
ATOM 898 C CA . GLY A 1 115 ? -8.614 -5.506 -1.246 1.00 96.12 115 GLY A CA 1
ATOM 899 C C . GLY A 1 115 ? -9.346 -6.779 -0.814 1.00 96.12 115 GLY A C 1
ATOM 900 O O . GLY A 1 115 ? -10.336 -6.686 -0.089 1.00 96.12 115 GLY A O 1
ATOM 901 N N . ASP A 1 116 ? -8.845 -7.953 -1.204 1.00 96.19 116 ASP A N 1
ATOM 902 C CA . ASP A 1 116 ? -9.405 -9.258 -0.822 1.00 96.19 116 ASP A CA 1
ATOM 903 C C . ASP A 1 116 ? -9.198 -9.572 0.669 1.00 96.19 116 ASP A C 1
ATOM 905 O O . ASP A 1 116 ? -10.017 -10.250 1.282 1.00 96.19 116 ASP A O 1
ATOM 909 N N . MET A 1 117 ? -8.133 -9.037 1.272 1.00 94.31 117 MET A N 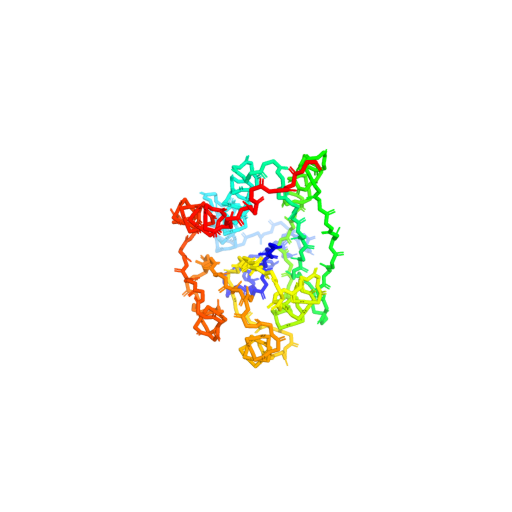1
ATOM 910 C CA . MET A 1 117 ? -7.845 -9.170 2.706 1.00 94.31 117 MET A CA 1
ATOM 911 C C . MET A 1 117 ? -8.774 -8.344 3.605 1.00 94.31 117 MET A C 1
ATOM 913 O O . MET A 1 117 ? -8.861 -8.609 4.802 1.00 94.31 117 MET A O 1
ATOM 917 N N . LEU A 1 118 ? -9.411 -7.305 3.066 1.00 92.75 118 LEU A N 1
ATOM 918 C CA . LEU A 1 118 ? -10.180 -6.326 3.834 1.00 92.75 118 LEU A CA 1
ATOM 919 C C . LEU A 1 118 ? -11.667 -6.478 3.545 1.00 92.75 118 LEU A C 1
ATOM 921 O O . LEU A 1 118 ? -12.038 -6.880 2.452 1.00 92.75 118 LEU A O 1
ATOM 925 N N . ASP A 1 119 ? -12.535 -6.109 4.483 1.00 90.25 119 ASP A N 1
ATOM 926 C CA . ASP A 1 119 ? -13.976 -6.076 4.222 1.00 90.25 119 ASP A CA 1
ATOM 927 C C . ASP A 1 119 ? -14.326 -4.894 3.303 1.00 90.25 119 ASP A C 1
ATOM 929 O O . ASP A 1 119 ? -14.662 -5.090 2.130 1.00 90.25 119 ASP A O 1
ATOM 933 N N . GLY A 1 120 ? -14.182 -3.666 3.816 1.00 91.00 120 GLY A N 1
ATOM 934 C CA . GLY A 1 120 ? -14.459 -2.422 3.095 1.00 91.00 120 GLY A CA 1
ATOM 935 C C . GLY A 1 120 ? -15.922 -2.227 2.678 1.00 91.00 120 GLY A C 1
ATOM 936 O O . GLY A 1 120 ? -16.206 -1.326 1.888 1.00 91.00 120 GLY A O 1
ATOM 937 N N . ARG A 1 121 ? -16.849 -3.069 3.156 1.00 93.38 121 ARG A N 1
ATOM 938 C CA . ARG A 1 121 ? -18.281 -3.028 2.814 1.00 93.38 121 ARG A CA 1
ATOM 939 C C . ARG A 1 121 ? -19.149 -2.622 3.990 1.00 93.38 121 ARG A C 1
ATOM 941 O O . ARG A 1 121 ? -19.983 -1.747 3.831 1.00 93.38 121 ARG A O 1
ATOM 948 N N . GLY A 1 122 ? -18.986 -3.277 5.134 1.00 88.25 122 GLY A N 1
ATOM 949 C CA . GLY A 1 122 ? -19.674 -2.942 6.380 1.00 88.25 122 GLY A CA 1
ATOM 950 C C . GLY A 1 122 ? -18.778 -2.200 7.370 1.00 88.25 122 GLY A C 1
ATOM 951 O O . GLY A 1 122 ? -19.278 -1.618 8.328 1.00 88.25 122 GLY A O 1
ATOM 952 N N . ARG A 1 123 ? -17.457 -2.226 7.158 1.00 85.94 123 ARG A N 1
ATOM 953 C CA . ARG A 1 123 ? -16.470 -1.569 8.019 1.00 85.94 123 ARG A CA 1
ATOM 954 C C . ARG A 1 123 ? -15.505 -0.703 7.222 1.00 85.94 123 ARG A C 1
ATOM 956 O O . ARG A 1 123 ? -15.010 -1.123 6.174 1.00 85.94 123 ARG A O 1
ATOM 963 N N . GLU A 1 124 ? -15.163 0.448 7.796 1.00 87.31 124 GLU A N 1
ATOM 964 C CA . GLU A 1 124 ? -14.065 1.292 7.320 1.00 87.31 124 GLU A CA 1
ATOM 965 C C . GLU A 1 124 ? -12.777 0.469 7.216 1.00 87.31 124 GLU A C 1
ATOM 967 O O . GLU A 1 124 ? -12.408 -0.282 8.125 1.00 87.31 124 GLU A O 1
ATOM 972 N N . SER A 1 125 ? -12.121 0.554 6.064 1.00 90.25 125 SER A N 1
ATOM 973 C CA . SER A 1 125 ? -10.905 -0.194 5.761 1.00 90.25 125 SER A CA 1
ATOM 974 C C . SER A 1 125 ? -9.946 0.683 4.972 1.00 90.25 125 SER A C 1
ATOM 976 O O . SER A 1 125 ? -10.354 1.410 4.069 1.00 90.25 125 SER A O 1
ATOM 978 N N . THR A 1 126 ? -8.653 0.578 5.271 1.00 91.19 126 THR A N 1
ATOM 979 C CA . THR A 1 126 ? -7.633 1.419 4.637 1.00 91.19 126 THR A CA 1
ATOM 980 C C . THR A 1 126 ? -6.510 0.573 4.061 1.00 91.19 126 THR A C 1
ATOM 982 O O . THR A 1 126 ? -5.883 -0.224 4.761 1.00 91.19 126 THR A O 1
ATOM 985 N N . ILE A 1 127 ? -6.198 0.799 2.786 1.00 93.81 127 ILE A N 1
ATOM 986 C CA . ILE A 1 127 ? -4.961 0.336 2.157 1.00 93.81 127 ILE A CA 1
ATOM 987 C C . ILE A 1 127 ? -4.019 1.529 2.078 1.00 93.81 127 ILE A C 1
ATOM 989 O O . ILE A 1 127 ? -4.326 2.525 1.436 1.00 93.81 127 ILE A O 1
ATOM 993 N N . LEU A 1 128 ? -2.845 1.409 2.689 1.00 91.81 128 LEU A N 1
ATOM 994 C CA . LEU A 1 128 ? -1.727 2.292 2.384 1.00 91.81 128 LEU A CA 1
ATOM 995 C C . LEU A 1 128 ? -0.853 1.650 1.312 1.00 91.81 128 LEU A C 1
ATOM 997 O O . LEU A 1 128 ? -0.300 0.574 1.555 1.00 91.81 128 LEU A O 1
ATOM 1001 N N . VAL A 1 129 ? -0.716 2.311 0.170 1.00 91.44 129 VAL A N 1
ATOM 1002 C CA . VAL A 1 129 ? 0.239 1.982 -0.885 1.00 91.44 129 VAL A CA 1
ATOM 1003 C C . VAL A 1 129 ? 1.456 2.873 -0.732 1.00 91.44 129 VAL A C 1
ATOM 1005 O O . VAL A 1 129 ? 1.336 4.085 -0.762 1.00 91.44 129 VAL A O 1
ATOM 1008 N N . VAL A 1 130 ? 2.628 2.279 -0.595 1.00 88.19 130 VAL A N 1
ATOM 1009 C CA . VAL A 1 130 ? 3.915 2.966 -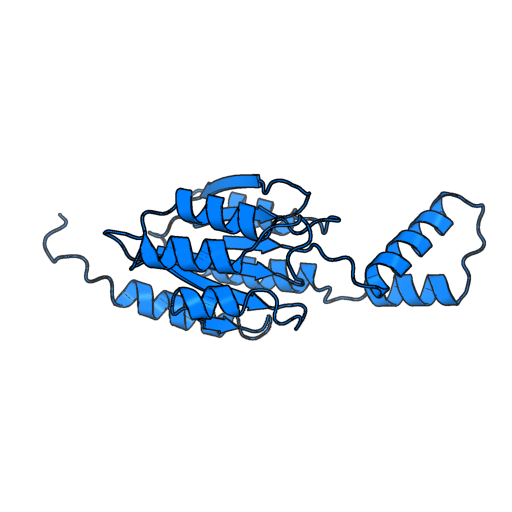0.620 1.00 88.19 130 VAL A CA 1
ATOM 1010 C C . VAL A 1 130 ? 4.641 2.464 -1.852 1.00 88.19 130 VAL A C 1
ATOM 1012 O O . VAL A 1 130 ? 4.898 1.265 -1.965 1.00 88.19 130 VAL A O 1
ATOM 1015 N N . THR A 1 131 ? 4.883 3.355 -2.805 1.00 83.00 131 THR A N 1
ATOM 1016 C CA . THR A 1 131 ? 5.469 3.011 -4.101 1.00 83.00 131 THR A CA 1
ATOM 1017 C C . THR A 1 131 ? 6.465 4.078 -4.522 1.00 83.00 131 THR A C 1
ATOM 1019 O O . THR A 1 131 ? 6.271 5.260 -4.245 1.00 83.00 131 THR A O 1
ATOM 1022 N N . ASP A 1 132 ? 7.537 3.670 -5.184 1.00 76.25 132 ASP A N 1
ATOM 1023 C CA . ASP A 1 132 ? 8.528 4.570 -5.778 1.00 76.25 132 ASP A CA 1
ATOM 1024 C C . ASP A 1 132 ? 8.460 4.635 -7.313 1.00 76.25 132 ASP A C 1
ATOM 1026 O O . ASP A 1 132 ? 9.279 5.298 -7.952 1.00 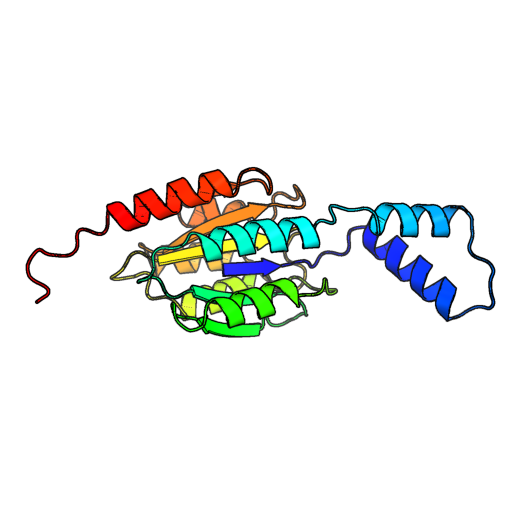76.25 132 ASP A O 1
ATOM 1030 N N . GLY A 1 133 ? 7.479 3.951 -7.895 1.00 74.88 133 GLY A N 1
ATOM 1031 C CA . GLY A 1 133 ? 7.338 3.797 -9.330 1.00 74.88 133 GLY A CA 1
ATOM 1032 C C . GLY A 1 133 ? 5.929 3.396 -9.747 1.00 74.88 133 GLY A C 1
ATOM 1033 O O . GLY A 1 133 ? 5.007 3.255 -8.932 1.00 74.88 133 GLY A O 1
ATOM 1034 N N . VAL A 1 134 ? 5.779 3.227 -11.056 1.00 84.50 134 VAL A N 1
ATOM 1035 C CA . VAL A 1 134 ? 4.532 2.834 -11.720 1.00 84.50 134 VAL A CA 1
ATOM 1036 C C . VAL A 1 134 ? 4.439 1.313 -11.871 1.00 84.50 134 VAL A C 1
ATOM 1038 O O . VAL A 1 134 ? 5.405 0.587 -11.656 1.00 84.50 134 VAL A O 1
ATOM 1041 N N . GLU A 1 135 ? 3.260 0.819 -12.246 1.00 89.25 135 GLU A N 1
ATOM 1042 C CA . GLU A 1 135 ? 3.064 -0.578 -12.649 1.00 89.25 135 GLU A CA 1
ATOM 1043 C C . GLU A 1 135 ? 4.060 -1.007 -13.736 1.00 89.25 135 GLU A C 1
ATOM 1045 O O . GLU A 1 135 ? 4.201 -0.320 -14.746 1.00 89.25 135 GLU A O 1
ATOM 1050 N N . SER A 1 136 ? 4.691 -2.172 -13.560 1.00 88.56 136 SER A N 1
ATOM 1051 C CA . SER A 1 136 ? 5.620 -2.746 -14.547 1.00 88.56 136 SER A CA 1
ATOM 1052 C C . SER A 1 136 ? 5.316 -4.202 -14.919 1.00 88.56 136 SER A C 1
ATOM 1054 O O . SER A 1 136 ? 6.056 -4.799 -15.696 1.00 88.56 136 SER A O 1
ATOM 1056 N N . CYS A 1 137 ? 4.199 -4.769 -14.441 1.00 89.94 137 CYS A N 1
ATOM 1057 C CA . CYS A 1 137 ? 3.790 -6.147 -14.733 1.00 89.94 137 CYS A CA 1
ATOM 1058 C C . CYS A 1 137 ? 2.539 -6.241 -15.627 1.00 89.94 137 CYS A C 1
ATOM 1060 O O . CYS A 1 137 ? 1.804 -7.227 -15.558 1.00 89.94 137 CYS A O 1
ATOM 1062 N N . ASN A 1 138 ? 2.304 -5.236 -16.482 1.00 90.12 138 ASN A N 1
ATOM 1063 C CA . ASN A 1 138 ? 1.192 -5.173 -17.447 1.00 90.12 138 ASN A CA 1
ATOM 1064 C C . ASN A 1 138 ? -0.222 -5.153 -16.822 1.00 90.12 138 ASN A C 1
ATOM 1066 O O . ASN A 1 138 ? -1.193 -5.544 -17.469 1.00 90.12 138 ASN A O 1
ATOM 1070 N N . GLY A 1 139 ? -0.351 -4.714 -15.567 1.00 92.19 139 GLY A N 1
ATOM 1071 C CA . GLY A 1 139 ? -1.645 -4.493 -14.915 1.00 92.19 139 GLY A CA 1
ATOM 1072 C C . GLY A 1 139 ? -2.247 -3.104 -15.172 1.00 92.19 139 GLY A C 1
ATOM 1073 O O . GLY A 1 139 ? -1.573 -2.192 -15.640 1.00 92.19 139 GLY A O 1
ATOM 1074 N N . ASP A 1 140 ? -3.517 -2.919 -14.796 1.00 95.44 140 ASP A N 1
ATOM 1075 C CA . ASP A 1 140 ? -4.131 -1.590 -14.645 1.00 95.44 140 ASP A CA 1
ATOM 1076 C C . ASP A 1 140 ? -4.521 -1.371 -13.170 1.00 95.44 140 ASP A C 1
ATOM 1078 O O . ASP A 1 140 ? -5.610 -1.770 -12.733 1.00 95.44 140 ASP A O 1
ATOM 1082 N N . PRO A 1 141 ? -3.643 -0.746 -12.366 1.00 94.69 141 PRO A N 1
ATOM 1083 C CA . PRO A 1 141 ? -3.912 -0.526 -10.950 1.00 94.69 141 PRO A CA 1
ATOM 1084 C C . PRO A 1 141 ? -5.083 0.448 -10.730 1.00 94.69 141 PRO A C 1
ATOM 1086 O O . PRO A 1 141 ? -5.810 0.325 -9.742 1.00 94.69 141 PRO A O 1
ATOM 1089 N N . CYS A 1 142 ? -5.334 1.367 -11.666 1.00 95.31 142 CYS A N 1
ATOM 1090 C CA . CYS A 1 142 ? -6.434 2.324 -11.590 1.00 95.31 142 CYS A CA 1
ATOM 1091 C C . CYS A 1 142 ? -7.790 1.653 -11.855 1.00 95.31 142 CYS A C 1
ATOM 1093 O O . CYS A 1 142 ? -8.782 1.970 -11.192 1.00 95.31 142 CYS A O 1
ATOM 1095 N N . ALA A 1 143 ? -7.865 0.709 -12.798 1.00 97.38 143 ALA A N 1
ATOM 1096 C CA . ALA A 1 143 ? -9.057 -0.117 -12.993 1.00 97.38 143 ALA A CA 1
ATOM 1097 C C . ALA A 1 143 ? -9.360 -0.969 -11.755 1.00 97.38 143 ALA A C 1
ATOM 1099 O O . ALA A 1 143 ? -10.514 -1.021 -11.322 1.00 97.38 143 ALA A O 1
ATOM 1100 N N . VAL A 1 144 ? -8.335 -1.571 -11.138 1.00 97.69 144 VAL A N 1
ATOM 1101 C CA . VAL A 1 144 ? -8.504 -2.323 -9.885 1.00 97.69 144 VAL A CA 1
ATOM 1102 C C . VAL A 1 144 ? -9.040 -1.418 -8.773 1.00 97.69 144 VAL A C 1
ATOM 1104 O O . VAL A 1 144 ? -10.009 -1.787 -8.111 1.00 97.69 144 VAL A O 1
ATOM 1107 N N . ALA A 1 145 ? -8.487 -0.214 -8.598 1.00 97.56 145 ALA A N 1
ATOM 1108 C CA . ALA A 1 145 ? -8.975 0.728 -7.590 1.00 97.56 145 ALA A CA 1
ATOM 1109 C C . ALA A 1 145 ? -10.430 1.151 -7.816 1.00 97.56 145 ALA A C 1
ATOM 1111 O O . ALA A 1 145 ? -11.210 1.162 -6.866 1.00 97.56 145 ALA A O 1
ATOM 1112 N N . ARG A 1 146 ? -10.829 1.435 -9.062 1.00 98.25 146 ARG A N 1
ATOM 1113 C CA . ARG A 1 146 ? -12.230 1.750 -9.395 1.00 98.25 146 ARG A CA 1
ATOM 1114 C C . ARG A 1 146 ? -13.168 0.583 -9.085 1.00 98.25 146 ARG A C 1
ATOM 1116 O O . ARG A 1 146 ? -14.239 0.792 -8.520 1.00 98.25 146 ARG A O 1
ATOM 1123 N N . ARG A 1 147 ? -12.761 -0.653 -9.399 1.00 98.31 147 ARG A N 1
ATOM 1124 C CA . ARG A 1 147 ? -13.528 -1.860 -9.047 1.00 98.31 147 ARG A CA 1
ATOM 1125 C C . ARG A 1 147 ? -13.669 -2.012 -7.532 1.00 98.31 147 ARG A C 1
ATOM 1127 O O . ARG A 1 147 ? -14.753 -2.340 -7.050 1.00 98.31 147 ARG A O 1
ATOM 1134 N N . LEU A 1 148 ? -12.594 -1.783 -6.782 1.00 98.19 148 LEU A N 1
ATOM 1135 C CA . LEU A 1 148 ? -12.627 -1.830 -5.322 1.00 98.19 148 LEU A CA 1
ATOM 1136 C C . LEU A 1 148 ? -13.549 -0.747 -4.756 1.00 98.19 148 LEU A C 1
ATOM 1138 O O . LEU A 1 148 ? -14.414 -1.084 -3.960 1.00 98.19 148 LEU A O 1
ATOM 1142 N N . ALA A 1 149 ? -13.464 0.496 -5.233 1.00 97.38 149 ALA A N 1
ATOM 1143 C CA . ALA A 1 149 ? -14.360 1.575 -4.815 1.00 97.38 149 ALA A CA 1
ATOM 1144 C C . ALA A 1 149 ? -15.844 1.225 -5.031 1.00 97.38 149 ALA A C 1
ATOM 1146 O O . ALA A 1 149 ? -16.672 1.452 -4.153 1.00 97.38 149 ALA A O 1
ATOM 1147 N N . ALA A 1 150 ? -16.176 0.614 -6.174 1.00 97.94 150 ALA A N 1
ATOM 1148 C CA . ALA A 1 150 ? -17.545 0.207 -6.490 1.00 97.94 150 ALA A CA 1
ATOM 1149 C C . ALA A 1 150 ? -18.051 -0.966 -5.630 1.00 97.94 150 ALA A C 1
ATOM 1151 O O . ALA A 1 150 ? -19.237 -1.051 -5.328 1.00 97.94 150 ALA A O 1
ATOM 1152 N N . THR A 1 151 ? -17.168 -1.896 -5.253 1.00 97.81 151 THR A N 1
ATOM 1153 C CA . THR A 1 151 ? -17.545 -3.138 -4.546 1.00 97.81 151 THR A CA 1
ATOM 1154 C C . THR A 1 151 ? -17.322 -3.086 -3.034 1.00 97.81 151 THR A C 1
ATOM 1156 O O . THR A 1 151 ? -17.786 -3.981 -2.322 1.00 97.81 151 THR A O 1
ATOM 1159 N N . LYS A 1 152 ? -16.589 -2.079 -2.556 1.00 97.81 152 LYS A N 1
ATOM 1160 C CA . LYS A 1 152 ? -16.181 -1.847 -1.167 1.00 97.81 152 LYS A CA 1
ATOM 1161 C C . LYS A 1 152 ? -16.200 -0.328 -0.895 1.00 97.81 152 LYS A C 1
ATOM 1163 O O . LYS A 1 152 ? -15.144 0.302 -0.873 1.00 97.81 152 LYS A O 1
ATOM 1168 N N . PRO A 1 153 ? -17.385 0.287 -0.722 1.00 95.00 153 PRO A N 1
ATOM 1169 C CA . PRO A 1 153 ? -17.529 1.747 -0.642 1.00 95.00 153 PRO A CA 1
ATOM 1170 C C . PRO A 1 153 ? -16.839 2.391 0.577 1.00 95.00 153 PRO A C 1
ATOM 1172 O O . PRO A 1 153 ? -16.512 3.578 0.538 1.00 95.00 153 PRO A O 1
ATOM 1175 N N . HIS A 1 154 ? -16.570 1.609 1.628 1.00 93.88 154 HIS A N 1
ATOM 1176 C CA . HIS A 1 154 ? -15.856 2.034 2.839 1.00 93.88 154 HIS A CA 1
ATOM 1177 C C . HIS A 1 154 ? -14.352 1.706 2.793 1.00 93.88 154 HIS A C 1
ATOM 1179 O O . HIS A 1 154 ? -13.644 1.831 3.792 1.00 93.88 154 HIS A O 1
ATOM 1185 N N . LEU A 1 155 ? -13.837 1.248 1.645 1.00 95.06 155 LEU A N 1
ATOM 1186 C CA . LEU A 1 155 ? -12.409 1.034 1.434 1.00 95.06 155 LEU A CA 1
ATOM 1187 C C . LEU A 1 155 ? -11.760 2.296 0.862 1.00 95.06 155 LEU A C 1
ATOM 1189 O O . LEU A 1 155 ? -12.101 2.739 -0.235 1.00 95.06 155 LEU A O 1
ATOM 1193 N N . LYS A 1 156 ? -10.764 2.832 1.570 1.00 94.31 156 LYS A N 1
ATOM 1194 C CA . LYS A 1 156 ? -9.926 3.946 1.106 1.00 94.31 156 LYS A CA 1
ATOM 1195 C C . LYS A 1 156 ? -8.525 3.459 0.762 1.00 94.31 156 LYS A C 1
ATOM 1197 O O . LYS A 1 156 ? -7.924 2.692 1.516 1.00 94.31 156 LYS A O 1
ATOM 1202 N N . ILE A 1 157 ? -7.985 3.915 -0.367 1.00 94.12 157 ILE A N 1
ATOM 1203 C CA . ILE A 1 157 ? -6.589 3.681 -0.744 1.00 94.12 157 ILE A CA 1
ATOM 1204 C C . ILE A 1 157 ? -5.833 4.998 -0.602 1.00 94.12 157 ILE A C 1
ATOM 1206 O O . ILE A 1 157 ? -6.089 5.948 -1.328 1.00 94.12 157 ILE A O 1
ATOM 1210 N N . ASN A 1 158 ? -4.888 5.050 0.326 1.00 91.81 158 ASN A N 1
ATOM 1211 C CA . ASN A 1 158 ? -3.948 6.155 0.471 1.00 91.81 158 ASN A CA 1
ATOM 1212 C C . ASN A 1 158 ? -2.625 5.787 -0.197 1.00 91.81 158 ASN A C 1
ATOM 1214 O O . ASN A 1 158 ? -2.247 4.614 -0.204 1.00 91.81 158 ASN A O 1
ATOM 1218 N N . VAL A 1 159 ? -1.913 6.773 -0.735 1.00 89.25 159 VAL A N 1
ATOM 1219 C CA . VAL A 1 159 ? -0.668 6.556 -1.481 1.00 89.25 159 VAL A CA 1
ATOM 1220 C C . VAL A 1 159 ? 0.449 7.401 -0.895 1.00 89.25 159 VAL A C 1
ATOM 1222 O O . VAL A 1 159 ? 0.260 8.585 -0.670 1.00 89.25 159 VAL A O 1
ATOM 1225 N N . VAL A 1 160 ? 1.613 6.804 -0.673 1.00 86.31 160 VAL A N 1
ATOM 1226 C CA . VAL A 1 160 ? 2.879 7.493 -0.422 1.00 86.31 160 VAL A CA 1
ATOM 1227 C C . VAL A 1 160 ? 3.728 7.297 -1.670 1.00 86.31 160 VAL A C 1
ATOM 1229 O O . VAL A 1 160 ? 4.210 6.188 -1.916 1.00 86.31 160 VAL A O 1
ATOM 1232 N N . ASP A 1 161 ? 3.868 8.357 -2.461 1.00 83.19 161 ASP A N 1
ATOM 1233 C CA . ASP A 1 161 ? 4.722 8.369 -3.649 1.00 83.19 161 ASP A CA 1
ATOM 1234 C C . ASP A 1 161 ? 6.126 8.826 -3.243 1.00 83.19 161 ASP A C 1
ATOM 1236 O O . ASP A 1 161 ? 6.347 9.973 -2.844 1.00 83.19 161 ASP A O 1
ATOM 1240 N N . ILE A 1 162 ? 7.071 7.892 -3.284 1.00 79.06 162 ILE A N 1
ATOM 1241 C CA . ILE A 1 162 ? 8.475 8.123 -2.919 1.00 79.06 162 ILE A CA 1
ATOM 1242 C C . ILE A 1 162 ? 9.294 8.531 -4.143 1.00 79.06 162 ILE A C 1
ATOM 1244 O O . ILE A 1 162 ? 10.292 9.237 -4.018 1.00 79.06 162 ILE A O 1
ATOM 1248 N N . GLY A 1 163 ? 8.878 8.091 -5.329 1.00 70.50 163 GLY A N 1
ATOM 1249 C CA . GLY A 1 163 ? 9.596 8.338 -6.574 1.00 70.50 163 GLY A CA 1
ATOM 1250 C C . GLY A 1 163 ? 9.201 9.634 -7.264 1.00 70.50 163 GLY A C 1
ATOM 1251 O O . GLY A 1 163 ? 9.802 9.962 -8.285 1.00 70.50 163 GLY A O 1
ATOM 1252 N N . SER A 1 164 ? 8.186 10.337 -6.746 1.00 70.44 164 SER A N 1
ATOM 1253 C CA . SER A 1 164 ? 7.534 11.473 -7.413 1.00 70.44 164 SER A CA 1
ATOM 1254 C C . SER A 1 164 ? 7.100 11.124 -8.840 1.00 70.44 164 SER A C 1
ATOM 1256 O O . SER A 1 164 ? 7.124 11.959 -9.743 1.00 70.44 164 SER A O 1
ATOM 1258 N N . SER A 1 165 ? 6.746 9.857 -9.053 1.00 69.75 165 SER A N 1
ATOM 1259 C CA . SER A 1 165 ? 6.386 9.322 -10.366 1.00 69.75 165 SER A CA 1
ATOM 1260 C C . SER A 1 165 ? 4.943 9.661 -10.749 1.00 69.75 165 SER A C 1
ATOM 1262 O O . SER A 1 165 ? 4.539 9.458 -11.892 1.00 69.75 165 SER A O 1
ATOM 1264 N N . GLY A 1 166 ? 4.134 10.115 -9.784 1.00 72.50 166 GLY A N 1
ATOM 1265 C CA . GLY A 1 166 ? 2.677 10.159 -9.895 1.00 72.50 166 GLY A CA 1
ATOM 1266 C C . GLY A 1 166 ? 2.041 8.763 -9.884 1.00 72.50 166 GLY A C 1
ATOM 1267 O O . GLY A 1 166 ? 0.820 8.632 -10.030 1.00 72.50 166 GLY A O 1
ATOM 1268 N N . GLY A 1 167 ? 2.858 7.716 -9.711 1.00 70.25 167 GLY A N 1
ATOM 1269 C CA . GLY A 1 167 ? 2.460 6.322 -9.678 1.00 70.25 167 GLY A CA 1
ATOM 1270 C C . GLY A 1 167 ? 1.466 6.074 -8.555 1.00 70.25 167 GLY A C 1
ATOM 1271 O O . GLY A 1 167 ? 1.787 6.142 -7.374 1.00 70.25 167 GLY A O 1
ATOM 1272 N N . GLY A 1 168 ? 0.227 5.776 -8.936 1.00 79.06 168 GLY A N 1
ATOM 1273 C CA . GLY A 1 168 ? -0.828 5.439 -7.990 1.00 79.06 168 GLY A CA 1
ATOM 1274 C C . GLY A 1 168 ? -1.728 6.598 -7.557 1.00 79.06 168 GLY A C 1
ATOM 1275 O O . GLY A 1 168 ? -2.686 6.335 -6.840 1.00 79.06 168 GLY A O 1
ATOM 1276 N N . THR A 1 169 ? -1.551 7.838 -8.029 1.00 87.75 169 THR A N 1
ATOM 1277 C CA . THR A 1 169 ? -2.488 8.946 -7.711 1.00 87.75 169 THR A CA 1
ATOM 1278 C C . THR A 1 169 ? -3.948 8.580 -7.999 1.00 87.75 169 THR A C 1
ATOM 1280 O O . THR A 1 169 ? -4.839 8.836 -7.189 1.00 87.75 169 THR A O 1
ATOM 1283 N N . CYS A 1 170 ? -4.192 7.872 -9.105 1.00 93.12 170 CYS A N 1
ATOM 1284 C CA . CYS A 1 170 ? -5.520 7.379 -9.468 1.00 93.12 170 CYS A CA 1
ATOM 1285 C C . CYS A 1 170 ? -6.158 6.468 -8.404 1.00 93.12 170 CYS A C 1
ATOM 1287 O O . CYS A 1 170 ? -7.379 6.387 -8.335 1.00 93.12 170 CYS A O 1
ATOM 1289 N N . LEU A 1 171 ? -5.360 5.783 -7.579 1.00 94.31 171 LEU A N 1
ATOM 1290 C CA . LEU A 1 171 ? -5.837 4.877 -6.535 1.00 94.31 171 LEU A CA 1
ATOM 1291 C C . LEU A 1 171 ? -6.532 5.656 -5.423 1.00 94.31 171 LEU A C 1
ATOM 1293 O O . LEU A 1 171 ? -7.643 5.311 -5.010 1.00 94.31 171 LEU A O 1
ATOM 1297 N N . ALA A 1 172 ? -5.876 6.734 -4.990 1.00 93.31 172 ALA A N 1
ATOM 1298 C CA . ALA A 1 172 ? -6.417 7.668 -4.022 1.00 93.31 172 ALA A CA 1
ATOM 1299 C C . ALA A 1 172 ? -7.663 8.349 -4.579 1.00 93.31 172 ALA A C 1
ATOM 1301 O O . ALA A 1 172 ? -8.725 8.263 -3.967 1.00 93.31 172 ALA A O 1
ATOM 1302 N N . THR A 1 173 ? -7.589 8.913 -5.787 1.00 95.00 173 THR A N 1
ATOM 1303 C CA . THR A 1 173 ? -8.740 9.575 -6.416 1.00 95.00 173 THR A CA 1
ATOM 1304 C C . THR A 1 173 ? -9.937 8.636 -6.583 1.00 95.00 173 THR A C 1
ATOM 1306 O O . THR A 1 173 ? -11.055 9.018 -6.251 1.00 95.00 173 THR A O 1
ATOM 1309 N N . ALA A 1 174 ? -9.726 7.398 -7.042 1.00 96.69 174 ALA A N 1
ATOM 1310 C CA . ALA A 1 174 ? -10.811 6.447 -7.292 1.00 96.69 174 ALA A CA 1
ATOM 1311 C C . ALA A 1 174 ? -11.560 6.027 -6.020 1.00 96.69 174 ALA A C 1
ATOM 1313 O O . ALA A 1 174 ? -12.740 5.697 -6.092 1.00 96.69 174 ALA A O 1
ATOM 1314 N N . THR A 1 175 ? -10.886 6.022 -4.870 1.00 95.25 175 THR A N 1
ATOM 1315 C CA . THR A 1 175 ? -11.468 5.576 -3.594 1.00 95.25 175 THR A CA 1
ATOM 1316 C C . THR A 1 175 ? -11.801 6.731 -2.648 1.00 95.25 175 THR A C 1
ATOM 1318 O O . THR A 1 175 ? -12.431 6.516 -1.613 1.00 95.25 175 THR A O 1
ATOM 1321 N N . GLY A 1 176 ? -11.422 7.965 -2.992 1.00 93.75 176 GLY A N 1
ATOM 1322 C CA . GLY A 1 176 ? -11.516 9.129 -2.109 1.00 93.75 176 GLY A CA 1
ATOM 1323 C C . GLY A 1 176 ? -10.476 9.122 -0.981 1.00 93.75 176 GLY A C 1
ATOM 1324 O O . GLY A 1 176 ? -10.753 9.637 0.098 1.00 93.75 176 GLY A O 1
ATOM 1325 N N . GLY A 1 177 ? -9.327 8.478 -1.199 1.00 91.62 177 GLY A N 1
ATOM 1326 C CA . GLY A 1 177 ? -8.156 8.559 -0.326 1.00 91.62 177 GLY A CA 1
ATOM 1327 C C . GLY A 1 177 ? -7.256 9.751 -0.663 1.00 91.62 177 GLY A C 1
ATOM 1328 O O . GLY A 1 177 ? -7.633 10.654 -1.410 1.00 91.62 177 GLY A O 1
ATOM 1329 N N . GLN A 1 178 ? -6.044 9.752 -0.112 1.00 89.31 178 GLN A N 1
ATOM 1330 C CA . GLN A 1 178 ? -5.091 10.859 -0.217 1.00 89.31 178 GLN A CA 1
ATOM 1331 C C . GLN A 1 178 ? -3.730 10.402 -0.752 1.00 89.31 178 GLN A C 1
ATOM 1333 O O . GLN A 1 178 ? -3.331 9.249 -0.574 1.00 89.31 178 GLN A O 1
ATOM 1338 N N . VAL A 1 179 ? -3.014 11.328 -1.392 1.00 87.06 179 VAL A N 1
ATOM 1339 C CA . VAL A 1 179 ? -1.623 11.145 -1.818 1.00 87.06 179 VAL A CA 1
ATOM 1340 C C . VAL A 1 179 ? -0.717 11.942 -0.888 1.00 87.06 179 VAL A C 1
ATOM 1342 O O . VAL A 1 179 ? -0.979 13.107 -0.596 1.00 87.06 179 VAL A O 1
ATOM 1345 N N . PHE A 1 180 ? 0.348 11.297 -0.441 1.00 84.12 180 PHE A N 1
ATOM 1346 C CA . PHE A 1 180 ? 1.361 11.815 0.456 1.00 84.12 180 PHE A CA 1
ATOM 1347 C C . PHE A 1 180 ? 2.734 11.661 -0.188 1.00 84.12 180 PHE A C 1
ATOM 1349 O O . PHE A 1 180 ? 2.980 10.782 -1.014 1.00 84.12 180 PHE A O 1
ATOM 1356 N N . THR A 1 181 ? 3.648 12.502 0.255 1.00 78.00 181 THR A N 1
ATOM 1357 C CA . THR A 1 181 ? 5.079 12.377 -0.002 1.00 78.00 181 THR A CA 1
ATOM 1358 C C . THR A 1 181 ? 5.743 11.596 1.130 1.00 78.00 181 THR A C 1
ATOM 1360 O O . THR A 1 181 ? 5.230 11.511 2.247 1.00 78.00 181 THR A O 1
ATOM 1363 N N . ALA A 1 182 ? 6.927 11.047 0.879 1.00 68.12 182 ALA A N 1
ATOM 1364 C CA . ALA A 1 182 ? 7.634 10.2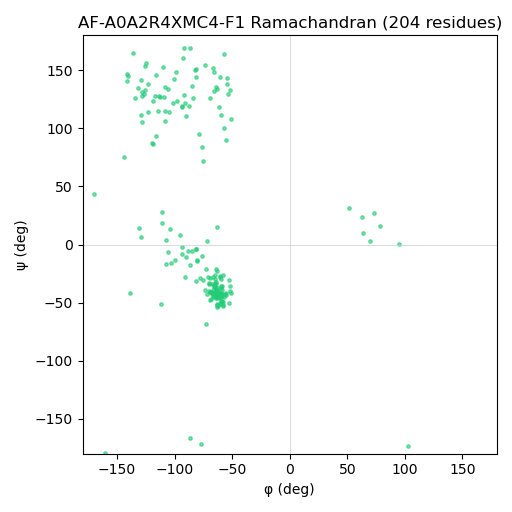25 1.861 1.00 68.12 182 ALA A CA 1
ATOM 1365 C C . ALA A 1 182 ? 7.982 10.967 3.175 1.00 68.12 182 ALA A C 1
ATOM 1367 O O . ALA A 1 182 ? 8.044 10.364 4.242 1.00 68.12 182 ALA A O 1
ATOM 1368 N N . ASN A 1 183 ? 8.148 12.291 3.115 1.00 66.56 183 ASN A N 1
ATOM 1369 C CA . ASN A 1 183 ? 8.370 13.163 4.275 1.00 66.56 183 ASN A CA 1
ATOM 1370 C C . ASN A 1 183 ? 7.075 13.614 4.982 1.00 66.56 183 ASN A C 1
ATOM 1372 O O . ASN A 1 183 ? 7.154 14.249 6.030 1.00 66.56 183 ASN A O 1
ATOM 1376 N N . SER A 1 184 ? 5.892 13.299 4.443 1.00 66.00 184 SER A N 1
ATOM 1377 C CA . SER A 1 184 ? 4.593 13.663 5.027 1.00 66.00 184 SER A CA 1
ATOM 1378 C C . SER A 1 184 ? 3.813 12.462 5.566 1.00 66.00 184 SER A C 1
ATOM 1380 O O . SER A 1 184 ? 2.620 12.570 5.841 1.00 66.00 184 SER A O 1
ATOM 1382 N N . VAL A 1 185 ? 4.466 11.321 5.808 1.00 63.88 185 VAL A N 1
ATOM 1383 C CA . VAL A 1 185 ? 3.805 10.138 6.398 1.00 63.88 185 VAL A CA 1
ATOM 1384 C C . VAL A 1 185 ? 3.289 10.393 7.823 1.00 63.88 185 VAL A C 1
ATOM 1386 O O . VAL A 1 185 ? 2.280 9.818 8.226 1.00 63.88 185 VAL A O 1
ATOM 1389 N N . SER A 1 186 ? 3.845 11.366 8.544 1.00 63.81 186 SER A N 1
ATOM 1390 C CA . SER A 1 186 ? 3.246 11.891 9.782 1.00 63.81 186 SER A CA 1
ATOM 1391 C C . SER A 1 186 ? 1.851 12.510 9.571 1.00 63.81 186 SER A C 1
ATOM 1393 O O . SER A 1 186 ? 1.011 12.483 10.466 1.00 63.81 186 SER A O 1
ATOM 1395 N N . SER A 1 187 ? 1.550 13.027 8.377 1.00 64.44 187 SER A N 1
ATOM 1396 C CA . SER A 1 187 ? 0.210 13.520 8.024 1.00 64.44 187 SER A CA 1
ATOM 1397 C C . SER A 1 187 ? -0.769 12.376 7.754 1.00 64.44 187 SER A C 1
ATOM 1399 O O . SER A 1 187 ? -1.956 12.502 8.055 1.00 64.44 187 SER A O 1
ATOM 1401 N N . LEU A 1 188 ? -0.281 11.232 7.258 1.00 65.50 188 LEU A N 1
ATOM 1402 C CA . LEU A 1 188 ? -1.094 10.023 7.131 1.00 65.50 188 LEU A CA 1
ATOM 1403 C C . LEU A 1 188 ? -1.543 9.515 8.505 1.00 65.50 188 LEU A C 1
ATOM 1405 O O . LEU A 1 188 ? -2.698 9.117 8.641 1.00 65.50 188 LEU A O 1
ATOM 1409 N N . LYS A 1 189 ? -0.676 9.574 9.523 1.00 68.19 189 LYS A N 1
ATOM 1410 C CA . LYS A 1 189 ? -1.044 9.261 10.911 1.00 68.19 189 LYS A CA 1
ATOM 1411 C C . LYS A 1 189 ? -2.269 10.062 11.348 1.00 68.19 189 LYS A C 1
ATOM 1413 O O . LYS A 1 189 ? -3.245 9.472 11.784 1.00 68.19 189 LYS A O 1
ATOM 1418 N N . LEU A 1 190 ? -2.270 11.382 11.143 1.00 62.25 190 LEU A N 1
ATOM 1419 C CA . LEU A 1 190 ? -3.425 12.232 11.465 1.00 62.25 190 LEU A CA 1
ATOM 1420 C C . LEU A 1 190 ? -4.693 11.806 10.708 1.00 62.25 190 LEU A C 1
ATOM 1422 O O . LEU A 1 190 ? -5.794 11.891 11.250 1.00 62.25 190 LEU A O 1
ATOM 1426 N N . GLY A 1 191 ? -4.551 11.340 9.465 1.00 60.84 191 GLY A N 1
ATOM 1427 C CA . GLY A 1 191 ? -5.652 10.767 8.689 1.00 60.84 191 GLY A CA 1
ATOM 1428 C C . GLY A 1 191 ? -6.190 9.462 9.286 1.00 60.84 191 GLY A C 1
ATOM 1429 O O . GLY A 1 191 ? -7.403 9.307 9.418 1.00 60.84 191 GLY A O 1
ATOM 1430 N N . ILE A 1 192 ? -5.304 8.547 9.694 1.00 64.25 192 ILE A N 1
ATOM 1431 C CA . ILE A 1 192 ? -5.674 7.273 10.334 1.00 64.25 192 ILE A CA 1
ATOM 1432 C C . ILE A 1 192 ? -6.266 7.508 11.728 1.00 64.25 192 ILE A C 1
ATOM 1434 O O . ILE A 1 192 ? -7.283 6.904 12.061 1.00 64.25 192 ILE A O 1
ATOM 1438 N N . ASP A 1 193 ? -5.706 8.421 12.517 1.00 64.88 193 ASP A N 1
ATOM 1439 C CA . ASP A 1 193 ? -6.233 8.803 13.830 1.00 64.88 193 ASP A CA 1
ATOM 1440 C C . ASP A 1 193 ? -7.654 9.363 13.706 1.00 64.88 193 ASP A C 1
ATOM 1442 O O . ASP A 1 193 ? -8.550 8.962 14.440 1.00 64.88 193 ASP A O 1
ATOM 1446 N N . ARG A 1 194 ? -7.911 10.236 12.725 1.00 59.84 194 ARG A N 1
ATOM 1447 C CA . ARG A 1 194 ? -9.269 10.747 12.468 1.00 59.84 194 ARG A CA 1
ATOM 1448 C C . ARG A 1 194 ? -10.225 9.646 12.014 1.00 59.84 194 ARG A C 1
ATOM 1450 O O . ARG A 1 194 ? -11.373 9.620 12.449 1.00 59.84 194 ARG A O 1
ATOM 1457 N N . ALA A 1 195 ? -9.768 8.738 11.153 1.00 52.31 195 ALA A N 1
ATOM 1458 C CA . ALA A 1 195 ? -10.583 7.619 10.686 1.00 52.31 195 ALA A CA 1
ATOM 1459 C C . ALA A 1 195 ? -10.916 6.632 11.818 1.00 52.31 195 ALA A C 1
ATOM 1461 O O . ALA A 1 195 ? -12.016 6.094 11.844 1.00 52.31 195 ALA A O 1
ATOM 1462 N N . THR A 1 196 ? -10.000 6.430 12.769 1.00 53.62 196 THR A N 1
ATOM 1463 C CA . THR A 1 196 ? -10.185 5.539 13.928 1.00 53.62 196 THR A CA 1
ATOM 1464 C C . THR A 1 196 ? -10.985 6.191 15.058 1.00 53.62 196 THR A C 1
ATOM 1466 O O . THR A 1 196 ? -11.759 5.504 15.713 1.00 53.62 196 THR A O 1
ATOM 1469 N N . GLN A 1 197 ? -10.901 7.513 15.242 1.00 52.28 197 GLN A N 1
ATOM 1470 C CA . GLN A 1 197 ? -11.730 8.262 16.201 1.00 52.28 197 GLN A CA 1
ATOM 1471 C C . GLN A 1 197 ? -13.202 8.374 15.776 1.00 52.28 197 GLN A C 1
ATOM 1473 O O . GLN A 1 197 ? -14.083 8.461 16.628 1.00 52.28 197 GLN A O 1
ATOM 1478 N N . ASN A 1 198 ? -13.480 8.340 14.470 1.00 43.16 198 ASN A N 1
ATOM 1479 C CA . ASN A 1 198 ? -14.845 8.342 13.934 1.00 43.16 198 ASN A CA 1
ATOM 1480 C C . ASN A 1 198 ? -15.506 6.954 13.936 1.00 43.16 198 ASN A C 1
ATOM 1482 O O . ASN A 1 198 ? -16.691 6.844 13.619 1.00 43.16 198 ASN A O 1
ATOM 1486 N N . VAL A 1 199 ? -14.784 5.897 14.327 1.00 45.06 199 VAL A N 1
ATOM 1487 C CA . VAL A 1 199 ? -15.405 4.611 14.655 1.00 45.06 199 VAL A CA 1
ATOM 1488 C C . VAL A 1 199 ? -16.048 4.767 16.032 1.00 45.06 199 VAL A C 1
ATOM 1490 O O . VAL A 1 199 ? -15.453 4.441 17.056 1.00 45.06 199 VAL A O 1
ATOM 1493 N N . GLN A 1 200 ? -17.271 5.307 16.070 1.00 39.16 200 GLN A N 1
ATOM 1494 C CA . GLN A 1 200 ? -18.128 5.198 17.247 1.00 39.16 200 GLN A CA 1
ATOM 1495 C C . GLN A 1 200 ? -18.301 3.710 17.556 1.00 39.16 200 GLN A C 1
ATOM 1497 O O . GLN A 1 200 ? -19.091 3.017 16.917 1.00 39.16 200 GLN A O 1
ATOM 1502 N N . VAL A 1 201 ? -17.545 3.206 18.531 1.00 44.78 201 VAL A N 1
ATOM 1503 C CA . VAL A 1 201 ? -17.840 1.919 19.155 1.00 44.78 201 VAL A CA 1
ATOM 1504 C C . VAL A 1 201 ? -19.222 2.084 19.793 1.00 44.78 201 VAL A C 1
ATOM 1506 O O . VAL A 1 201 ? -19.382 2.975 20.634 1.00 44.78 201 VAL A O 1
ATOM 1509 N N . PRO A 1 202 ? -20.246 1.307 19.391 1.00 43.09 202 PRO A N 1
ATOM 1510 C CA . PRO A 1 202 ? -21.552 1.384 20.027 1.00 43.09 202 PRO A CA 1
ATOM 1511 C C . PRO A 1 202 ? -21.380 1.183 21.533 1.00 43.09 202 PRO A C 1
ATOM 1513 O O . PRO A 1 202 ? -20.620 0.309 21.952 1.00 43.09 202 PRO A O 1
ATOM 1516 N N . ALA A 1 203 ? -22.093 1.962 22.348 1.00 48.97 203 ALA A N 1
ATOM 1517 C CA . ALA A 1 203 ? -21.965 2.006 23.811 1.00 48.97 203 ALA A CA 1
ATOM 1518 C C . ALA A 1 203 ? -22.320 0.685 24.544 1.00 48.97 203 ALA A C 1
ATOM 1520 O O . ALA A 1 203 ? -22.553 0.679 25.753 1.00 48.97 203 ALA A O 1
ATOM 1521 N N . HIS A 1 204 ? -22.404 -0.439 23.829 1.00 49.38 204 HIS A N 1
ATOM 1522 C CA . HIS A 1 204 ? -22.957 -1.709 24.291 1.00 49.38 204 HIS A CA 1
ATOM 1523 C C . HIS A 1 204 ? -22.056 -2.923 24.026 1.00 49.38 204 HIS A C 1
ATOM 1525 O O . HIS A 1 204 ? -22.515 -4.051 24.181 1.00 49.38 204 HIS A O 1
ATOM 1531 N N . CYS A 1 205 ? -20.781 -2.733 23.681 1.00 50.59 205 CYS A N 1
ATOM 1532 C CA . CYS A 1 205 ? -19.813 -3.827 23.758 1.00 50.59 205 CYS A CA 1
ATOM 1533 C C . CYS A 1 205 ? -19.382 -4.006 25.225 1.00 50.59 205 CYS A C 1
ATOM 1535 O O . CYS A 1 205 ? -18.523 -3.273 25.713 1.00 50.59 205 CYS A O 1
ATOM 1537 N N . ARG A 1 206 ? -20.041 -4.933 25.931 1.00 42.06 206 ARG A N 1
ATOM 1538 C CA . ARG A 1 206 ? -19.543 -5.537 27.175 1.00 42.06 206 ARG A CA 1
ATOM 1539 C C . ARG A 1 206 ? -18.729 -6.780 26.857 1.00 42.06 206 ARG A C 1
ATOM 1541 O O . ARG A 1 206 ? -19.144 -7.506 25.926 1.00 42.06 206 ARG A O 1
#

Sequence (206 aa):
MKLNIGTLSHEEKQYYDAVWRMNSFSGLLGQQDIHYINHMEREPRRISVAKTAVSDLVRELPRDMSVGLVTARTCPRADVRGFFDMGFRNALLGQIQGLQPEGGTPLADAISRAGDMLDGRGRESTILVVTDGVESCNGDPCAVARRLAATKPHLKINVVDIGSSGGGTCLATATGGQVFTANSVSSLKLGIDRATQNVQVPAHCR

Foldseek 3Di:
DEAAFAACDPLNVLQVVLVVCVVPDPDDRDPVSVVSVVVCVDPPHLLVLSLVLVLVLLVPDDQQDKDWYWYFADPPAIDTPGIDHNVCSVVVSVVSVPDDHHHFGNPQRRLLVQLVVDQLAPDQEEAEAEYQEAHDRPDDNLVSLLVSCVRRVNYAYEYAHANPHCHCVSNRVSNVHYYHYSVCSVVVSVVVVVSVVVPPPPPPDD

Solvent-accessible surface area (backbone atoms only — not comparable to full-atom values): 11022 Å² total; per-residue (Å²): 66,32,54,32,40,14,50,67,44,77,66,50,47,51,29,53,56,35,55,49,48,61,78,75,44,95,82,76,79,50,76,66,42,55,49,44,44,55,60,65,70,41,79,83,34,71,65,56,49,50,40,48,44,51,45,55,50,64,72,68,53,61,73,88,54,65,45,46,38,34,41,20,29,42,61,69,56,36,48,78,77,49,73,32,44,60,92,36,44,67,59,50,45,50,54,51,68,66,62,69,82,34,85,12,14,9,48,21,50,31,51,48,54,54,53,71,75,45,78,10,62,94,43,83,34,76,42,43,40,34,29,42,32,46,67,61,45,87,58,56,43,48,60,45,27,41,52,43,24,74,74,11,74,38,27,29,28,31,30,31,35,60,49,75,63,68,36,56,53,56,27,10,64,48,30,73,35,48,78,37,42,61,90,40,47,72,56,48,49,56,52,50,51,52,58,58,67,68,55,73,71,67,101,73,81,123